Protein AF-F4RY00-F1 (afdb_monomer_lite)

Secondary structure (DSSP, 8-state):
-HHHHTTS-HHHHHHHHHHHHHHHHTTHHHHHHHHHHHHHHHHHHHHHHHHHHHHHHHHHTT--TTT--HHHHHHHHHHHHHHHHHHHHHHHHHHHHHHHHHHHHHHIIIIIHHHHHHHHHHHHH-----HHHHHHHHHHHHHHHHHHHHHHHHHHHHHHHHHHGGGS-GGG-HHHHHIIIIIIHHHHHHHHHHHHHHHHHHHHHHHS-HHHHHHHHHHHHHHHHHHTTTTS--

Radius of gyration: 27.91 Å; chains: 1; bounding box: 63×61×79 Å

Sequence (234 aa):
MLSLATTMPKPLIWALNGFLLAMTVLSPIPILYSWFQSTLQYIQMQDVVYPVVKHLIRLASSYSPANYRPVRLAKSLIPLMKTTKNFDLLTYYIRWGFLSYLVISVIVILIYIPPIFLSFVRNLRNRVIGETLRRQHRLVMANTLLECFIIVSFSILTTYVLTLF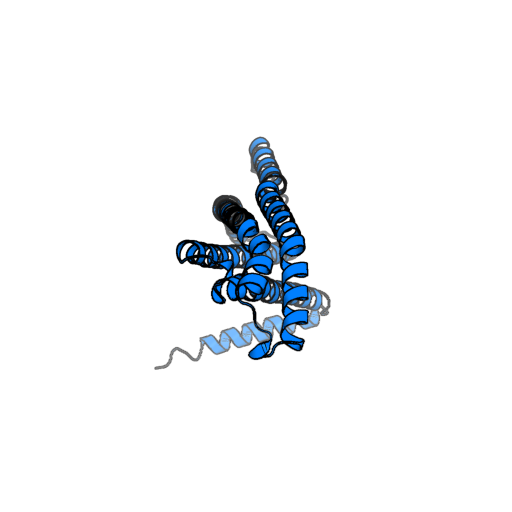PAGDPTHDQRFWLAIRIGMNGVICIFGNIAIFIVLFEVRKSHLPNKAISKVDVTLAEFSSTSAKDKFDC

pLDDT: mean 79.12, std 13.91, range [36.75, 95.06]

Organism: Melampsora larici-populina (strain 98AG31 / pathotype 3-4-7) (NCBI:txid747676)

Structure (mmCIF, N/CA/C/O backbone):
data_AF-F4RY00-F1
#
_entry.id   AF-F4RY00-F1
#
loop_
_atom_site.group_PDB
_atom_site.id
_atom_site.type_symbol
_atom_site.label_atom_id
_atom_site.label_alt_id
_atom_site.label_comp_id
_atom_site.label_asym_id
_atom_site.label_entity_id
_atom_site.label_seq_id
_atom_site.pdbx_PDB_ins_code
_atom_site.Cartn_x
_atom_site.Cartn_y
_atom_site.Cartn_z
_atom_site.occupancy
_atom_site.B_iso_or_equiv
_atom_site.auth_seq_id
_atom_site.auth_comp_id
_atom_site.auth_asym_id
_atom_site.auth_atom_id
_atom_site.pdbx_PDB_model_num
ATOM 1 N N . MET A 1 1 ? -19.611 5.640 26.133 1.00 43.03 1 MET A N 1
ATOM 2 C CA . MET A 1 1 ? -18.503 6.607 25.961 1.00 43.03 1 MET A CA 1
ATOM 3 C C . MET A 1 1 ? -18.589 7.822 26.892 1.00 43.03 1 MET A C 1
ATOM 5 O O . MET A 1 1 ? -17.551 8.410 27.150 1.00 43.03 1 MET A O 1
ATOM 9 N N . LEU A 1 2 ? -19.750 8.163 27.475 1.00 36.75 2 LEU A N 1
ATOM 10 C CA . LEU A 1 2 ? -19.879 9.327 28.371 1.00 36.75 2 LEU A CA 1
ATOM 11 C C . LEU A 1 2 ? -19.180 9.216 29.745 1.00 36.75 2 LEU A C 1
ATOM 13 O O . LEU A 1 2 ? -18.813 10.248 30.288 1.00 36.75 2 LEU A O 1
ATOM 17 N N . SER A 1 3 ? -18.932 8.021 30.302 1.00 41.16 3 SER A N 1
ATOM 18 C CA . SER A 1 3 ? -18.374 7.915 31.671 1.00 41.16 3 SER A CA 1
ATOM 19 C C . SER A 1 3 ? -16.838 7.904 31.762 1.00 41.16 3 SER A C 1
ATOM 21 O O . SER A 1 3 ? -16.303 7.972 32.866 1.00 41.16 3 SER A O 1
ATOM 23 N N . LEU A 1 4 ? -16.115 7.800 30.637 1.00 41.12 4 LEU A N 1
ATOM 24 C CA . LEU A 1 4 ? -14.645 7.924 30.620 1.00 41.12 4 LEU A CA 1
ATOM 25 C C . LEU A 1 4 ? -14.221 9.392 30.432 1.00 41.12 4 LEU A C 1
ATOM 27 O O . LEU A 1 4 ? -13.225 9.834 31.006 1.00 41.12 4 LEU A O 1
ATOM 31 N N . ALA A 1 5 ? -15.032 10.159 29.693 1.00 43.88 5 ALA A N 1
ATOM 32 C CA . ALA A 1 5 ? -14.851 11.592 29.468 1.00 43.88 5 ALA A CA 1
ATOM 33 C C . ALA A 1 5 ? -14.977 12.426 30.757 1.00 43.88 5 ALA A C 1
ATOM 35 O O . ALA A 1 5 ? -14.407 13.507 30.841 1.00 43.88 5 ALA A O 1
ATOM 36 N N . THR A 1 6 ? -15.672 11.920 31.779 1.00 49.25 6 THR A N 1
ATOM 37 C CA . THR A 1 6 ? -15.861 12.615 33.063 1.00 49.25 6 THR A CA 1
ATOM 38 C C . THR A 1 6 ? -14.685 12.480 34.033 1.00 49.25 6 THR A C 1
ATOM 40 O O . THR A 1 6 ? -14.647 13.203 35.021 1.00 49.25 6 THR A O 1
ATOM 43 N N . THR A 1 7 ? -13.719 11.589 33.776 1.00 57.78 7 THR A N 1
ATOM 44 C CA . THR A 1 7 ? -12.569 11.361 34.680 1.00 57.78 7 THR A CA 1
ATOM 45 C C . THR A 1 7 ? -11.213 11.771 34.114 1.00 57.78 7 THR A C 1
ATOM 47 O O . THR A 1 7 ? -10.252 11.851 34.874 1.00 57.78 7 THR A O 1
ATOM 50 N N . MET A 1 8 ? -11.097 12.024 32.806 1.00 60.91 8 MET A N 1
ATOM 51 C CA . MET A 1 8 ? -9.846 12.533 32.238 1.00 60.91 8 MET A CA 1
ATOM 52 C C . MET A 1 8 ? -9.814 14.063 32.292 1.00 60.91 8 MET A C 1
ATOM 54 O O . MET A 1 8 ? -10.797 14.706 31.918 1.00 60.91 8 MET A O 1
ATOM 58 N N . PRO A 1 9 ? -8.691 14.674 32.708 1.00 79.25 9 PRO A N 1
ATOM 59 C CA . PRO A 1 9 ? -8.550 16.120 32.654 1.00 79.25 9 PRO A CA 1
ATOM 60 C C . PRO A 1 9 ? -8.701 16.599 31.203 1.00 79.25 9 PRO A C 1
ATOM 62 O O . PRO A 1 9 ? -8.096 16.038 30.289 1.00 79.25 9 PRO A O 1
ATOM 65 N N . LYS A 1 10 ? -9.496 17.658 30.989 1.00 79.94 10 LYS A N 1
ATOM 66 C CA . LYS A 1 10 ? -9.735 18.287 29.674 1.00 79.94 10 LYS A CA 1
ATOM 67 C C . LYS A 1 10 ? -8.474 18.426 28.796 1.00 79.94 10 LYS A C 1
ATOM 69 O O . LYS A 1 10 ? -8.570 18.068 27.623 1.00 79.94 10 LYS A O 1
ATOM 74 N N . PRO A 1 11 ? -7.305 18.879 29.302 1.00 79.31 11 PRO A N 1
ATOM 75 C CA . PRO A 1 11 ? -6.096 18.970 28.478 1.00 79.31 11 PRO A CA 1
ATOM 76 C C . PRO A 1 11 ? -5.635 17.623 27.905 1.00 79.31 11 PRO A C 1
ATOM 78 O O . PRO A 1 11 ? -5.170 17.583 26.772 1.00 79.31 11 PRO A O 1
ATOM 81 N N . LEU A 1 12 ? -5.818 16.515 28.629 1.00 73.94 12 LEU A N 1
ATOM 82 C CA . LEU A 1 12 ? -5.447 15.181 28.152 1.00 73.94 12 LEU A CA 1
ATOM 83 C C . LEU A 1 12 ? -6.353 14.718 27.004 1.00 73.94 12 LEU A C 1
ATOM 85 O O . LEU A 1 12 ? -5.872 14.126 26.042 1.00 73.94 12 LEU A O 1
ATOM 89 N N . ILE A 1 13 ? -7.651 15.026 27.076 1.00 75.50 13 ILE A N 1
ATOM 90 C CA . ILE A 1 13 ? -8.609 14.719 26.004 1.00 75.50 13 ILE A CA 1
ATOM 91 C C . ILE A 1 13 ? -8.250 15.503 24.737 1.00 75.50 13 ILE A C 1
ATOM 93 O O . ILE A 1 13 ? -8.194 14.930 23.650 1.00 75.50 13 ILE A O 1
ATOM 97 N N . TRP A 1 14 ? -7.961 16.801 24.874 1.00 82.00 14 TRP A N 1
ATOM 98 C CA . TRP A 1 14 ? -7.518 17.635 23.754 1.00 82.00 14 TRP A CA 1
ATOM 99 C C . TRP A 1 14 ? -6.196 17.150 23.159 1.00 82.00 14 TRP A C 1
ATOM 101 O O . TRP A 1 14 ? -6.077 17.085 21.939 1.00 82.00 14 TRP A O 1
ATOM 111 N N . ALA A 1 15 ? -5.239 16.748 23.998 1.00 79.12 15 ALA A N 1
ATOM 112 C CA . ALA A 1 15 ? -3.969 16.193 23.543 1.00 79.12 15 ALA A CA 1
ATOM 113 C C . ALA A 1 15 ? -4.155 14.874 22.774 1.00 79.12 15 ALA A C 1
ATOM 115 O O . ALA A 1 15 ? -3.597 14.726 21.693 1.00 79.12 15 ALA A O 1
ATOM 116 N N . LEU A 1 16 ? -4.978 13.944 23.275 1.00 77.06 16 LEU A N 1
ATOM 117 C CA . LEU A 1 16 ? -5.284 12.676 22.598 1.00 77.06 16 LEU A CA 1
ATOM 118 C C . LEU A 1 16 ? -5.998 12.890 21.260 1.00 77.06 16 LEU A C 1
ATOM 120 O O . LEU A 1 16 ? -5.626 12.274 20.266 1.00 77.06 16 LEU A O 1
ATOM 124 N N . ASN A 1 17 ? -6.987 13.784 21.217 1.00 79.31 17 ASN A N 1
ATOM 125 C CA . ASN A 1 17 ? -7.712 14.097 19.985 1.00 79.31 17 ASN A CA 1
ATOM 126 C C . ASN A 1 17 ? -6.826 14.829 18.970 1.00 79.31 17 ASN A C 1
ATOM 128 O O . ASN A 1 17 ? -6.877 14.522 17.783 1.00 79.31 17 ASN A O 1
ATOM 132 N N . GLY A 1 18 ? -5.992 15.768 19.426 1.00 84.31 18 GLY A N 1
ATOM 133 C CA . GLY A 1 18 ? -5.025 16.468 18.583 1.00 84.31 18 GLY A CA 1
ATOM 134 C C . GLY A 1 18 ? -3.958 15.525 18.033 1.00 84.31 18 GLY A C 1
ATOM 135 O O . GLY A 1 18 ? -3.658 15.569 16.845 1.00 84.31 18 GLY A O 1
ATOM 136 N N . PHE A 1 19 ? -3.448 14.615 18.867 1.00 79.19 19 PHE A N 1
ATOM 137 C CA . PHE A 1 19 ? -2.533 13.560 18.442 1.00 79.19 19 PHE A CA 1
ATOM 138 C C . PHE A 1 19 ? -3.192 12.622 17.428 1.00 79.19 19 PHE A C 1
ATOM 140 O O . PHE A 1 19 ? -2.598 12.334 16.395 1.00 79.19 19 PHE A O 1
ATOM 147 N N . LEU A 1 20 ? -4.434 12.194 17.671 1.00 77.69 20 LEU A N 1
ATOM 148 C CA . LEU A 1 20 ? -5.186 11.372 16.726 1.00 77.69 20 LEU A CA 1
ATOM 149 C C . LEU A 1 20 ? -5.372 12.098 15.391 1.00 77.69 20 LEU A C 1
ATOM 151 O O . LEU A 1 20 ? -5.132 11.506 14.344 1.00 77.69 20 LEU A O 1
ATOM 155 N N . LEU A 1 21 ? -5.744 13.379 15.408 1.00 82.56 21 LEU A N 1
ATOM 156 C CA . LEU A 1 21 ? -5.901 14.182 14.197 1.00 82.56 21 LEU A CA 1
ATOM 157 C C . LEU A 1 21 ? -4.572 14.323 13.447 1.00 82.56 21 LEU A C 1
ATOM 159 O O . LEU A 1 21 ? -4.523 14.092 12.242 1.00 82.56 21 LEU A O 1
ATOM 163 N N . ALA A 1 22 ? -3.487 14.635 14.158 1.00 82.56 22 ALA A N 1
ATOM 164 C CA . ALA A 1 22 ? -2.143 14.707 13.597 1.00 82.56 22 ALA A CA 1
ATOM 165 C C . ALA A 1 22 ? -1.739 13.368 12.965 1.00 82.56 22 ALA A C 1
ATOM 167 O O . ALA A 1 22 ? -1.310 13.333 11.817 1.00 82.56 22 ALA A O 1
ATOM 168 N N . MET A 1 23 ? -1.963 12.254 13.658 1.00 79.56 23 MET A N 1
ATOM 169 C CA . MET A 1 23 ? -1.717 10.915 13.128 1.00 79.56 23 MET A CA 1
ATOM 170 C C . MET A 1 23 ? -2.642 10.563 11.964 1.00 79.56 23 MET A C 1
ATOM 172 O O . MET A 1 23 ? -2.243 9.818 11.090 1.00 79.56 23 MET A O 1
ATOM 176 N N . THR A 1 24 ? -3.856 11.094 11.893 1.00 77.56 24 THR A N 1
ATOM 177 C CA . THR A 1 24 ? -4.767 10.781 10.783 1.00 77.56 24 THR A CA 1
ATOM 178 C C . THR A 1 24 ? -4.438 11.609 9.539 1.00 77.56 24 THR A C 1
ATOM 180 O O . THR A 1 24 ? -4.573 11.120 8.423 1.00 77.56 24 THR A O 1
ATOM 183 N N . VAL A 1 25 ? -3.980 12.854 9.714 1.00 83.44 25 VAL A N 1
ATOM 184 C CA . VAL A 1 25 ? -3.770 13.812 8.615 1.00 83.44 25 VAL A CA 1
ATOM 185 C C . VAL A 1 25 ? -2.315 13.881 8.157 1.00 83.44 25 VAL A C 1
ATOM 187 O O . VAL A 1 25 ? -2.059 13.906 6.957 1.00 83.44 25 VAL A O 1
ATOM 190 N N . LEU A 1 26 ? -1.351 13.913 9.081 1.00 82.31 26 LEU A N 1
ATOM 191 C CA . LEU A 1 26 ? 0.072 14.062 8.745 1.00 82.31 26 LEU A CA 1
ATOM 192 C C . LEU A 1 26 ? 0.714 12.728 8.370 1.00 82.31 26 LEU A C 1
ATOM 194 O O . LEU A 1 26 ? 1.589 12.678 7.511 1.00 82.31 26 LEU A O 1
ATOM 198 N N . SER A 1 27 ? 0.271 11.641 8.996 1.00 80.81 27 SER A N 1
ATOM 199 C CA . SER A 1 27 ? 0.832 10.309 8.778 1.00 80.81 27 SER A CA 1
ATOM 200 C C . SER A 1 27 ? 0.693 9.797 7.335 1.00 80.81 27 SER A C 1
ATOM 202 O O . SER A 1 27 ? 1.663 9.246 6.814 1.00 80.81 27 SER A O 1
ATOM 204 N N . PRO A 1 28 ? -0.428 10.014 6.620 1.00 85.06 28 PRO A N 1
ATOM 205 C CA . PRO A 1 28 ? -0.536 9.577 5.231 1.00 85.06 28 PRO A CA 1
ATOM 206 C C . PRO A 1 28 ? 0.369 10.354 4.270 1.00 85.06 28 PRO A C 1
ATOM 208 O O . PRO A 1 28 ? 0.680 9.836 3.203 1.00 85.06 28 PRO A O 1
ATOM 211 N N . ILE A 1 29 ? 0.808 11.570 4.616 1.00 89.62 29 ILE A N 1
ATOM 212 C CA . ILE A 1 29 ? 1.567 12.456 3.717 1.00 89.62 29 ILE A CA 1
ATOM 213 C C . ILE A 1 29 ? 2.822 11.784 3.137 1.00 89.62 29 ILE A C 1
ATOM 215 O O . ILE A 1 29 ? 2.928 11.734 1.911 1.00 89.62 29 ILE A O 1
ATOM 219 N N . PRO A 1 30 ? 3.764 11.241 3.936 1.00 89.88 30 PRO A N 1
ATOM 220 C CA . PRO A 1 30 ? 4.956 10.591 3.388 1.00 89.88 30 PRO A CA 1
ATOM 221 C C . PRO A 1 30 ? 4.622 9.367 2.528 1.00 89.88 30 PRO A C 1
ATOM 223 O O . PRO A 1 30 ? 5.271 9.139 1.510 1.00 89.88 30 PRO A O 1
ATOM 226 N N . ILE A 1 31 ? 3.583 8.608 2.891 1.00 89.06 31 ILE A N 1
ATOM 227 C CA . ILE A 1 31 ? 3.128 7.449 2.115 1.00 89.06 31 ILE A CA 1
ATOM 228 C C . ILE A 1 31 ? 2.605 7.912 0.748 1.00 89.06 31 ILE A C 1
ATOM 230 O O . ILE A 1 31 ? 3.047 7.417 -0.286 1.00 89.06 31 ILE A O 1
ATOM 234 N N . LEU A 1 32 ? 1.695 8.890 0.737 1.00 91.56 32 LEU A N 1
ATOM 235 C CA . LEU A 1 32 ? 1.109 9.451 -0.480 1.00 91.56 32 LEU A CA 1
ATOM 236 C C . LEU A 1 32 ? 2.175 10.079 -1.377 1.00 91.56 32 LEU A C 1
ATOM 238 O O . LEU A 1 32 ? 2.164 9.850 -2.584 1.00 91.56 32 LEU A O 1
ATOM 242 N N . TYR A 1 33 ? 3.118 10.817 -0.793 1.00 94.06 33 TYR A N 1
ATOM 243 C CA . TYR A 1 33 ? 4.234 11.405 -1.522 1.00 94.06 33 TYR A CA 1
ATOM 244 C C . TYR A 1 33 ? 5.092 10.333 -2.206 1.00 94.06 33 TYR A C 1
ATOM 246 O O . TYR A 1 33 ? 5.345 10.423 -3.407 1.00 94.06 33 TYR A O 1
ATOM 254 N N . SER A 1 34 ? 5.485 9.285 -1.477 1.00 91.88 34 SER A N 1
ATOM 255 C CA . SER A 1 34 ? 6.263 8.173 -2.031 1.00 91.88 34 SER A CA 1
ATOM 256 C C . SER A 1 34 ? 5.529 7.448 -3.159 1.00 91.88 34 SER A C 1
ATOM 258 O O . SER A 1 34 ? 6.133 7.151 -4.191 1.00 91.88 34 SER A O 1
ATOM 260 N N . TRP A 1 35 ? 4.224 7.197 -3.019 1.00 90.75 35 TRP A N 1
ATOM 261 C CA . TRP A 1 35 ? 3.435 6.556 -4.077 1.00 90.75 35 TRP A CA 1
ATOM 262 C C . TRP A 1 35 ? 3.238 7.451 -5.295 1.00 90.75 35 TRP A C 1
ATOM 264 O O . TRP A 1 35 ? 3.335 6.973 -6.427 1.00 90.75 35 TRP A O 1
ATOM 274 N N . PHE A 1 36 ? 3.012 8.746 -5.081 1.00 95.00 36 PHE A N 1
ATOM 275 C CA . PHE A 1 36 ? 2.916 9.720 -6.159 1.00 95.00 36 PHE A CA 1
ATOM 276 C C . PHE A 1 36 ? 4.222 9.783 -6.957 1.00 95.00 36 PHE A C 1
ATOM 278 O O . PHE A 1 36 ? 4.203 9.622 -8.176 1.00 95.00 36 PHE A O 1
ATOM 285 N N . GLN A 1 37 ? 5.364 9.908 -6.275 1.00 95.06 37 GLN A N 1
ATOM 286 C CA . GLN A 1 37 ? 6.677 9.906 -6.922 1.00 95.06 37 GLN A CA 1
ATOM 287 C C . GLN A 1 37 ? 6.963 8.585 -7.643 1.00 95.06 37 GLN A C 1
ATOM 289 O O . GLN A 1 37 ? 7.404 8.597 -8.790 1.00 95.06 37 GLN A O 1
ATOM 294 N N . SER A 1 38 ? 6.638 7.445 -7.028 1.00 90.06 38 SER A N 1
ATOM 295 C CA . SER A 1 38 ? 6.771 6.129 -7.672 1.00 90.06 38 SER A CA 1
ATOM 296 C C . SER A 1 38 ? 5.944 6.045 -8.958 1.00 90.06 38 SER A C 1
ATOM 298 O O . SER A 1 38 ? 6.419 5.557 -9.980 1.00 90.06 38 SER A O 1
ATOM 300 N N . THR A 1 39 ? 4.720 6.575 -8.938 1.00 92.62 39 THR A N 1
ATOM 301 C CA . THR A 1 39 ? 3.834 6.602 -10.109 1.00 92.62 39 THR A CA 1
ATOM 302 C C . THR A 1 39 ? 4.404 7.483 -11.217 1.00 92.62 39 THR A C 1
ATOM 304 O O . THR A 1 39 ? 4.423 7.070 -12.374 1.00 92.62 39 THR A O 1
ATOM 307 N N . LEU A 1 40 ? 4.927 8.665 -10.877 1.00 94.00 40 LEU A N 1
ATOM 308 C CA . LEU A 1 40 ? 5.581 9.543 -11.849 1.00 94.00 40 LEU A CA 1
ATOM 309 C C . LEU A 1 40 ? 6.791 8.868 -12.504 1.00 94.00 40 LEU A C 1
ATOM 311 O O . LEU A 1 40 ? 6.905 8.887 -13.729 1.00 94.00 40 LEU A O 1
ATOM 315 N N . GLN A 1 41 ? 7.658 8.231 -11.712 1.00 91.25 41 GLN A N 1
ATOM 316 C CA . GLN A 1 41 ? 8.814 7.501 -12.240 1.00 91.25 41 GLN A CA 1
ATOM 317 C C . GLN A 1 41 ? 8.380 6.346 -13.147 1.00 91.25 41 GLN A C 1
ATOM 319 O O . GLN A 1 41 ? 8.944 6.160 -14.223 1.00 91.25 41 GLN A O 1
ATOM 324 N N . TYR A 1 42 ? 7.337 5.607 -12.761 1.00 89.88 42 TYR A N 1
ATOM 325 C CA . TYR A 1 42 ? 6.784 4.524 -13.570 1.00 89.88 42 TYR A CA 1
ATOM 326 C C . TYR A 1 42 ? 6.254 5.006 -14.928 1.00 89.88 42 TYR A C 1
ATOM 328 O O . TYR A 1 42 ? 6.559 4.398 -15.954 1.00 89.88 42 TYR A O 1
ATOM 336 N N . ILE A 1 43 ? 5.502 6.111 -14.956 1.00 92.38 43 ILE A N 1
ATOM 337 C CA . ILE A 1 43 ? 4.988 6.698 -16.204 1.00 92.38 43 ILE A CA 1
ATOM 338 C C . ILE A 1 43 ? 6.154 7.123 -17.106 1.00 92.38 43 ILE A C 1
ATOM 340 O O . ILE A 1 43 ? 6.207 6.736 -18.272 1.00 92.38 43 ILE A O 1
ATOM 344 N N . GLN A 1 44 ? 7.149 7.821 -16.549 1.00 91.31 44 GLN A N 1
ATOM 345 C CA . GLN A 1 44 ? 8.340 8.241 -17.296 1.00 91.31 44 GLN A CA 1
ATOM 346 C C . GLN A 1 44 ? 9.125 7.056 -17.874 1.00 91.31 44 GLN A C 1
ATOM 348 O O . GLN A 1 44 ? 9.680 7.148 -18.969 1.00 91.31 44 GLN A O 1
ATOM 353 N N . MET A 1 45 ? 9.185 5.928 -17.160 1.00 89.00 45 MET A N 1
ATOM 354 C CA . MET A 1 45 ? 9.761 4.700 -17.710 1.00 89.00 45 MET A CA 1
ATOM 355 C C . MET A 1 45 ? 8.928 4.146 -18.852 1.00 89.00 45 MET A C 1
ATOM 357 O O . MET A 1 45 ? 9.497 3.764 -19.871 1.00 89.00 45 MET A O 1
ATOM 361 N N . GLN A 1 46 ? 7.605 4.071 -18.690 1.00 91.56 46 GLN A N 1
ATOM 362 C CA . GLN A 1 46 ? 6.722 3.534 -19.722 1.00 91.56 46 GLN A CA 1
ATOM 363 C C . GLN A 1 46 ? 6.849 4.310 -21.030 1.00 91.56 46 GLN A C 1
ATOM 365 O O . GLN A 1 46 ? 6.950 3.676 -22.081 1.00 91.56 46 GLN A O 1
ATOM 370 N N . ASP A 1 47 ? 6.942 5.638 -20.970 1.00 92.56 47 ASP A N 1
ATOM 371 C CA . ASP A 1 47 ? 7.099 6.489 -22.153 1.00 92.56 47 ASP A CA 1
ATOM 372 C C . ASP A 1 47 ? 8.359 6.153 -22.969 1.00 92.56 47 ASP A C 1
ATOM 374 O O . ASP A 1 47 ? 8.372 6.315 -24.189 1.00 92.56 47 ASP A O 1
ATOM 378 N N . VAL A 1 48 ? 9.410 5.627 -22.326 1.00 92.06 48 VAL A N 1
ATOM 379 C CA . VAL A 1 48 ? 10.654 5.202 -22.993 1.00 92.06 48 VAL A CA 1
ATOM 380 C C . VAL A 1 48 ? 10.641 3.714 -23.347 1.00 92.06 48 VAL A C 1
ATOM 382 O O . VAL A 1 48 ? 11.044 3.327 -24.444 1.00 92.06 48 VAL A O 1
ATOM 385 N N . VAL A 1 49 ? 10.179 2.857 -22.436 1.00 90.38 49 VAL A N 1
ATOM 386 C CA . VAL A 1 49 ? 10.217 1.397 -22.593 1.00 90.38 49 VAL A CA 1
ATOM 387 C C . VAL A 1 49 ? 9.198 0.931 -23.627 1.00 90.38 49 VAL A C 1
ATOM 389 O O . VAL A 1 49 ? 9.529 0.118 -24.491 1.00 90.38 49 VAL A O 1
ATOM 392 N N . TYR A 1 50 ? 7.975 1.460 -23.590 1.00 92.50 50 TYR A N 1
ATOM 393 C CA . TYR A 1 50 ? 6.897 1.051 -24.485 1.00 92.50 50 TYR A CA 1
ATOM 394 C C . TYR A 1 50 ? 7.228 1.213 -25.979 1.00 92.50 50 TYR A C 1
ATOM 396 O O . TYR A 1 50 ? 7.058 0.239 -26.721 1.00 92.50 50 TYR A O 1
ATOM 404 N N . PRO A 1 51 ? 7.738 2.363 -26.473 1.00 93.38 51 PRO A N 1
ATOM 405 C CA . PRO A 1 51 ? 8.090 2.491 -27.885 1.00 93.38 51 PRO A CA 1
ATOM 406 C C . PRO A 1 51 ? 9.231 1.552 -28.290 1.00 93.38 51 PRO A C 1
ATOM 408 O O . PRO A 1 51 ? 9.194 1.010 -29.396 1.00 93.38 51 PRO A O 1
ATOM 411 N N . VAL A 1 52 ? 10.206 1.304 -27.406 1.00 91.94 52 VAL A N 1
ATOM 412 C CA . VAL A 1 52 ? 11.299 0.361 -27.685 1.00 91.94 52 VAL A CA 1
ATOM 413 C C . VAL A 1 52 ? 10.767 -1.064 -27.780 1.00 91.94 52 VAL A C 1
ATOM 415 O O . VAL A 1 52 ? 11.029 -1.740 -28.772 1.00 91.94 52 VAL A O 1
ATOM 418 N N . VAL A 1 53 ? 9.962 -1.511 -26.814 1.00 91.69 53 VAL A N 1
ATOM 419 C CA . VAL A 1 53 ? 9.339 -2.844 -26.833 1.00 91.69 53 VAL A CA 1
ATOM 420 C C . VAL A 1 53 ? 8.469 -3.012 -28.077 1.00 91.69 53 VAL A C 1
ATOM 422 O O . VAL A 1 53 ? 8.607 -4.001 -28.792 1.00 91.69 53 VAL A O 1
ATOM 425 N N . LYS A 1 54 ? 7.639 -2.018 -28.412 1.00 92.81 54 LYS A N 1
ATOM 426 C CA . LYS A 1 54 ? 6.809 -2.033 -29.625 1.00 92.81 54 LYS A CA 1
ATOM 427 C C . LYS A 1 54 ? 7.653 -2.131 -30.899 1.00 92.81 54 LYS A C 1
ATOM 429 O O . LYS A 1 54 ? 7.300 -2.868 -31.821 1.00 92.81 54 LYS A O 1
ATOM 434 N N . HIS A 1 55 ? 8.772 -1.411 -30.960 1.00 89.56 55 HIS A N 1
ATOM 435 C CA . HIS A 1 55 ? 9.707 -1.487 -32.079 1.00 89.56 55 HIS A CA 1
ATOM 436 C C . HIS A 1 55 ? 10.374 -2.867 -32.177 1.00 89.56 55 HIS A C 1
ATOM 438 O O . HIS A 1 55 ? 10.429 -3.437 -33.265 1.00 89.56 55 HIS A O 1
ATOM 444 N N . LEU A 1 56 ? 10.818 -3.433 -31.052 1.00 89.44 56 LEU A N 1
ATOM 445 C CA . LEU A 1 56 ? 11.427 -4.763 -30.990 1.00 89.44 56 LEU A CA 1
ATOM 446 C C . LEU A 1 56 ? 10.445 -5.868 -31.384 1.00 89.44 56 LEU A C 1
ATOM 448 O O . LEU A 1 56 ? 10.813 -6.731 -32.170 1.00 89.44 56 LEU A O 1
ATOM 452 N N . ILE A 1 57 ? 9.193 -5.811 -30.922 1.00 91.31 57 ILE A N 1
ATOM 453 C CA . ILE A 1 57 ? 8.135 -6.752 -31.326 1.00 91.31 57 ILE A CA 1
ATOM 454 C C . ILE A 1 57 ? 7.918 -6.690 -32.842 1.00 91.31 57 ILE A C 1
ATOM 456 O O . ILE A 1 57 ? 7.840 -7.723 -33.508 1.00 91.31 57 ILE A O 1
ATOM 460 N N . ARG A 1 58 ? 7.883 -5.480 -33.415 1.00 89.19 58 ARG A N 1
ATOM 461 C CA . ARG A 1 58 ? 7.757 -5.309 -34.867 1.00 89.19 58 ARG A CA 1
ATOM 462 C C . ARG A 1 58 ? 8.950 -5.912 -35.612 1.00 89.19 58 ARG A C 1
ATOM 464 O O . ARG A 1 58 ? 8.748 -6.579 -36.622 1.00 89.19 58 ARG A O 1
ATOM 471 N N . LEU A 1 59 ? 10.171 -5.713 -35.117 1.00 85.44 59 LEU A N 1
ATOM 472 C CA . LEU A 1 59 ? 11.381 -6.302 -35.700 1.00 85.44 59 LEU A CA 1
ATOM 473 C C . LEU A 1 59 ? 11.462 -7.823 -35.520 1.00 85.44 59 LEU A C 1
ATOM 475 O O . LEU A 1 59 ? 12.001 -8.503 -36.386 1.00 85.44 59 LEU A O 1
ATOM 479 N N . ALA A 1 60 ? 10.921 -8.366 -34.429 1.00 87.31 60 ALA A N 1
ATOM 480 C CA . ALA A 1 60 ? 10.912 -9.803 -34.174 1.00 87.31 60 ALA A CA 1
ATOM 481 C C . ALA A 1 60 ? 10.115 -10.554 -35.250 1.00 87.31 60 ALA A C 1
ATOM 483 O O . ALA A 1 60 ? 10.546 -11.606 -35.709 1.00 87.31 60 ALA A O 1
ATOM 484 N N . SER A 1 61 ? 9.005 -9.972 -35.720 1.00 87.19 61 SER A N 1
ATOM 485 C CA . SER A 1 61 ? 8.195 -10.559 -36.799 1.00 87.19 61 SER A CA 1
ATOM 486 C C . SER A 1 61 ? 8.912 -10.642 -38.155 1.00 87.19 61 SER A C 1
ATOM 488 O O . SER A 1 61 ? 8.536 -11.456 -38.992 1.00 87.19 61 SER A O 1
ATOM 490 N N . SER A 1 62 ? 9.956 -9.833 -38.375 1.00 84.56 62 SER A N 1
ATOM 491 C CA . SER A 1 62 ? 10.762 -9.817 -39.604 1.00 84.56 62 SER A CA 1
ATOM 492 C C . SER A 1 62 ? 12.174 -10.384 -39.413 1.00 84.56 62 SER A C 1
ATOM 494 O O . SER A 1 62 ? 13.051 -10.191 -40.262 1.00 84.56 62 SER A O 1
ATOM 496 N N . TYR A 1 63 ? 12.412 -11.080 -38.298 1.00 84.25 63 TYR A N 1
ATOM 497 C CA . TYR A 1 63 ? 13.709 -11.654 -37.975 1.00 84.25 63 TYR A CA 1
ATOM 498 C C . TYR A 1 63 ? 14.065 -12.800 -38.930 1.00 84.25 63 TYR A C 1
ATOM 500 O O . TYR A 1 63 ? 13.350 -13.794 -39.035 1.00 84.25 63 TYR A O 1
ATOM 508 N N . SER A 1 64 ? 15.221 -12.689 -39.586 1.00 86.12 64 SER A N 1
ATOM 509 C CA . SER A 1 64 ? 15.902 -13.822 -40.212 1.00 86.12 64 SER A CA 1
ATOM 510 C C . SER A 1 64 ? 17.402 -13.746 -39.910 1.00 86.12 64 SER A C 1
ATOM 512 O O . SER A 1 64 ? 17.935 -12.635 -39.790 1.00 86.12 64 SER A O 1
ATOM 514 N N . PRO A 1 65 ? 18.111 -14.887 -39.829 1.00 84.56 65 PRO A N 1
ATOM 515 C CA . PRO A 1 65 ? 19.558 -14.901 -39.609 1.00 84.56 65 PRO A CA 1
ATOM 516 C C . PRO A 1 65 ? 20.342 -14.055 -40.627 1.00 84.56 65 PRO A C 1
ATOM 518 O O . PRO A 1 65 ? 21.345 -13.448 -40.271 1.00 84.56 65 PRO A O 1
ATOM 521 N N . ALA A 1 66 ? 19.852 -13.945 -41.869 1.00 85.81 66 ALA A N 1
ATOM 522 C CA . ALA A 1 66 ? 20.487 -13.165 -42.935 1.00 85.81 66 ALA A CA 1
ATOM 523 C C . ALA A 1 66 ? 20.328 -11.639 -42.768 1.00 85.81 66 ALA A C 1
ATOM 525 O O . ALA A 1 66 ? 21.162 -10.870 -43.241 1.00 85.81 66 ALA A O 1
ATOM 526 N N . ASN A 1 67 ? 19.272 -11.189 -42.080 1.00 82.56 67 ASN A N 1
ATOM 527 C CA . ASN A 1 67 ? 18.954 -9.768 -41.889 1.00 82.56 67 ASN A CA 1
ATOM 528 C C . ASN A 1 67 ? 19.274 -9.257 -40.475 1.00 82.56 67 ASN A C 1
ATOM 530 O O . ASN A 1 67 ? 19.090 -8.069 -40.183 1.00 82.56 67 ASN A O 1
ATOM 534 N N . TYR A 1 68 ? 19.765 -10.130 -39.592 1.00 82.88 68 TYR A N 1
ATOM 535 C CA . TYR A 1 68 ? 20.110 -9.770 -38.227 1.00 82.88 68 TYR A CA 1
ATOM 536 C C . TYR A 1 68 ? 21.359 -8.883 -38.183 1.00 82.88 68 TYR A C 1
ATOM 538 O O . TYR A 1 68 ? 22.434 -9.244 -38.657 1.00 82.88 68 TYR A O 1
ATOM 546 N N . ARG A 1 69 ? 21.224 -7.696 -37.581 1.00 86.69 69 ARG A N 1
ATOM 547 C CA . ARG A 1 69 ? 22.345 -6.777 -37.345 1.00 86.69 69 ARG A CA 1
ATOM 548 C C . ARG A 1 69 ? 22.415 -6.428 -35.858 1.00 86.69 69 ARG A C 1
ATOM 550 O O . ARG A 1 69 ? 21.646 -5.565 -35.425 1.00 86.69 69 ARG A O 1
ATOM 557 N N . PRO A 1 70 ? 23.348 -7.014 -35.085 1.00 84.56 70 PRO A N 1
ATOM 558 C CA . PRO A 1 70 ? 23.429 -6.793 -33.638 1.00 84.56 70 PRO A CA 1
ATOM 559 C C . PRO A 1 70 ? 23.639 -5.315 -33.282 1.00 84.56 70 PRO A C 1
ATOM 561 O O . PRO A 1 70 ? 23.075 -4.824 -32.313 1.00 84.56 70 PRO A O 1
ATOM 564 N N . VAL A 1 71 ? 24.343 -4.554 -34.128 1.00 87.94 71 VAL A N 1
ATOM 565 C CA . VAL A 1 71 ? 24.539 -3.104 -33.944 1.00 87.94 71 VAL A CA 1
ATOM 566 C C . VAL A 1 71 ? 23.223 -2.316 -34.030 1.00 87.94 71 VAL A C 1
ATOM 568 O O . VAL A 1 71 ? 23.045 -1.339 -33.304 1.00 87.94 71 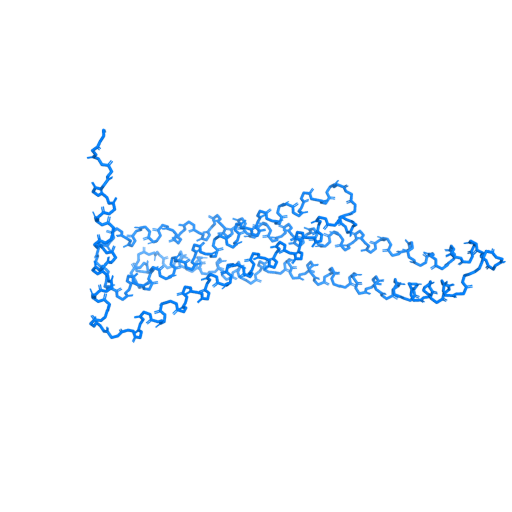VAL A O 1
ATOM 571 N N . ARG A 1 72 ? 22.278 -2.718 -34.898 1.00 84.31 72 ARG A N 1
ATOM 572 C CA . ARG A 1 72 ? 20.957 -2.064 -34.979 1.00 84.31 72 ARG A CA 1
ATOM 573 C C . ARG A 1 72 ? 20.130 -2.364 -33.733 1.00 84.31 72 ARG A C 1
ATOM 575 O O . ARG A 1 72 ? 19.530 -1.445 -33.190 1.00 84.31 72 ARG A O 1
ATOM 582 N N . LEU A 1 73 ? 20.161 -3.612 -33.262 1.00 85.12 73 LEU A N 1
ATOM 583 C CA . LEU A 1 73 ? 19.497 -4.010 -32.022 1.00 85.12 73 LEU A CA 1
ATOM 584 C C . LEU A 1 73 ? 20.056 -3.234 -30.819 1.00 85.12 73 LEU A C 1
ATOM 586 O O . LEU A 1 73 ? 19.290 -2.654 -30.056 1.00 85.12 73 LEU A O 1
ATOM 590 N N . ALA A 1 74 ? 21.384 -3.149 -30.700 1.00 86.94 74 ALA A N 1
ATOM 591 C CA . ALA A 1 74 ? 22.049 -2.416 -29.627 1.00 86.94 74 ALA A CA 1
ATOM 592 C C . ALA A 1 74 ? 21.661 -0.929 -29.617 1.00 86.94 74 ALA A C 1
ATOM 594 O O . ALA A 1 74 ? 21.345 -0.387 -28.561 1.00 86.94 74 ALA A O 1
ATOM 595 N N . LYS A 1 75 ? 21.598 -0.275 -30.788 1.00 87.94 75 LYS A N 1
ATOM 596 C CA . LYS A 1 75 ? 21.144 1.123 -30.894 1.00 87.94 75 LYS A CA 1
ATOM 597 C C . LYS A 1 75 ? 19.713 1.319 -30.391 1.00 87.94 75 LYS A C 1
ATOM 599 O O . LYS A 1 75 ? 19.455 2.313 -29.717 1.00 87.94 75 LYS A O 1
ATOM 604 N N . SER A 1 76 ? 18.814 0.372 -30.663 1.00 85.88 76 SER A N 1
ATOM 605 C CA . SER A 1 76 ? 17.433 0.418 -30.166 1.00 85.88 76 SER A CA 1
ATOM 606 C C . SER A 1 76 ? 17.329 0.239 -28.645 1.00 85.88 76 SER A C 1
ATOM 608 O O . SER A 1 76 ? 16.328 0.646 -28.065 1.00 85.88 76 SER A O 1
ATOM 610 N N . LEU A 1 77 ? 18.356 -0.317 -27.988 1.00 88.06 77 LEU A N 1
ATOM 611 C CA . LEU A 1 77 ? 18.408 -0.526 -26.534 1.00 88.06 77 LEU A CA 1
ATOM 612 C C . LEU A 1 77 ? 19.082 0.623 -25.760 1.00 88.06 77 LEU A C 1
ATOM 614 O O . LEU A 1 77 ? 18.892 0.726 -24.550 1.00 88.06 77 LEU A O 1
ATOM 618 N N . ILE A 1 78 ? 19.818 1.523 -26.426 1.00 89.00 78 ILE A N 1
ATOM 619 C CA . ILE A 1 78 ? 20.452 2.694 -25.782 1.00 89.00 78 ILE A CA 1
ATOM 620 C C . ILE A 1 78 ? 19.456 3.529 -24.952 1.00 89.00 78 ILE A C 1
ATOM 622 O O . ILE A 1 78 ? 19.813 3.926 -23.839 1.0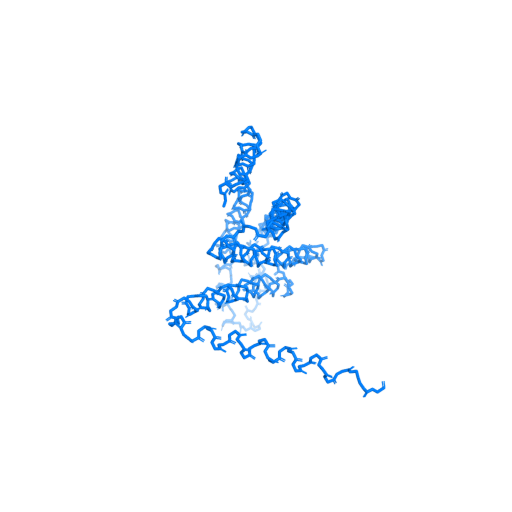0 89.00 78 ILE A O 1
ATOM 626 N N . PRO A 1 79 ? 18.222 3.810 -25.424 1.00 87.25 79 PRO A N 1
ATOM 627 C CA . PRO A 1 79 ? 17.244 4.544 -24.624 1.00 87.25 79 PRO A CA 1
ATOM 628 C C . PRO A 1 79 ? 16.899 3.828 -23.313 1.00 87.25 79 PRO A C 1
ATOM 630 O O . PRO A 1 79 ? 16.821 4.485 -22.281 1.00 87.25 79 PRO A O 1
ATOM 633 N N . LEU A 1 80 ? 16.792 2.493 -23.332 1.00 85.69 80 LEU A N 1
ATOM 634 C CA . LEU A 1 80 ? 16.520 1.675 -22.144 1.00 85.69 80 LEU A CA 1
ATOM 635 C C . LEU A 1 80 ? 17.634 1.791 -21.100 1.00 85.69 80 LEU A C 1
ATOM 637 O O . LEU A 1 80 ? 17.355 1.900 -19.909 1.00 85.69 80 LEU A O 1
ATOM 641 N N . MET A 1 81 ? 18.898 1.821 -21.538 1.00 84.25 81 MET A N 1
ATOM 642 C CA . MET A 1 81 ? 20.029 1.983 -20.619 1.00 84.25 81 MET A CA 1
ATOM 643 C C . MET A 1 81 ? 19.969 3.315 -19.866 1.00 84.25 81 MET A C 1
ATOM 645 O O . MET A 1 81 ? 20.371 3.380 -18.709 1.00 84.25 81 MET A O 1
ATOM 649 N N . LYS A 1 82 ? 19.436 4.377 -20.482 1.00 82.62 82 LYS A N 1
ATOM 650 C CA . LYS A 1 82 ? 19.274 5.680 -19.816 1.00 82.62 82 LYS A CA 1
ATOM 651 C C . LYS A 1 82 ? 18.171 5.664 -18.755 1.00 82.62 82 LYS A C 1
ATOM 653 O O . LYS A 1 82 ? 18.249 6.432 -17.802 1.00 82.62 82 LYS A O 1
ATOM 658 N N . THR A 1 83 ? 17.189 4.775 -18.893 1.00 85.31 83 THR A N 1
ATOM 659 C CA . THR A 1 83 ? 16.063 4.618 -17.962 1.00 85.31 83 THR A CA 1
ATOM 660 C C . THR A 1 83 ? 16.453 3.906 -16.662 1.00 85.31 83 THR A C 1
ATOM 662 O O . THR A 1 83 ? 15.718 3.996 -15.686 1.00 85.31 83 THR A O 1
ATOM 665 N N . THR A 1 84 ? 17.621 3.258 -16.603 1.00 82.00 84 THR A N 1
ATOM 666 C CA . THR A 1 84 ? 18.131 2.564 -15.399 1.00 82.00 84 THR A CA 1
ATOM 667 C C . THR A 1 84 ? 18.132 3.449 -14.149 1.00 82.00 84 THR A C 1
ATOM 669 O O . THR A 1 84 ? 17.683 3.019 -13.096 1.00 82.00 84 THR A O 1
ATOM 672 N N . LYS A 1 85 ? 18.492 4.731 -14.280 1.00 83.25 85 LYS A N 1
ATOM 673 C CA . LYS A 1 85 ? 18.438 5.696 -13.168 1.00 83.25 85 LYS A CA 1
ATOM 674 C C . LYS A 1 85 ? 17.032 5.887 -12.597 1.00 83.25 85 LYS A C 1
ATOM 676 O O . LYS A 1 85 ? 16.870 6.075 -11.395 1.00 83.25 85 LYS A O 1
ATOM 681 N N . ASN A 1 86 ? 16.010 5.832 -13.450 1.00 83.94 86 ASN A N 1
ATOM 682 C CA . ASN A 1 86 ? 14.631 5.935 -12.989 1.00 83.94 86 ASN A CA 1
ATOM 683 C C . ASN A 1 86 ? 14.245 4.675 -12.201 1.00 83.94 86 ASN A C 1
ATOM 685 O O . ASN A 1 86 ? 13.422 4.777 -11.297 1.00 83.94 86 ASN A O 1
ATOM 689 N N . PHE A 1 87 ? 14.826 3.501 -12.506 1.00 84.19 87 PHE A N 1
ATOM 690 C CA . PHE A 1 87 ? 14.558 2.250 -11.774 1.00 84.19 87 PHE A CA 1
ATOM 691 C C . PHE A 1 87 ? 15.081 2.323 -10.345 1.00 84.19 87 PHE A C 1
ATOM 693 O O . PHE A 1 87 ? 14.366 1.947 -9.413 1.00 84.19 87 PHE A O 1
ATOM 700 N N . ASP A 1 88 ? 16.263 2.906 -10.160 1.00 86.38 88 ASP A N 1
ATOM 701 C CA . ASP A 1 88 ? 16.817 3.161 -8.831 1.00 86.38 88 ASP A CA 1
ATOM 702 C C . ASP A 1 88 ? 15.926 4.125 -8.034 1.00 86.38 88 ASP A C 1
ATOM 704 O O . ASP A 1 88 ? 15.602 3.865 -6.874 1.00 86.38 88 ASP A O 1
ATOM 708 N N . LEU A 1 89 ? 15.461 5.210 -8.669 1.00 89.38 89 LEU A N 1
ATOM 709 C CA . LEU A 1 89 ? 14.551 6.177 -8.045 1.00 89.38 89 LEU A CA 1
ATOM 710 C C . LEU A 1 89 ? 13.190 5.563 -7.703 1.00 89.38 89 LEU A C 1
ATOM 712 O O . LEU A 1 89 ? 12.676 5.783 -6.608 1.00 89.38 89 LEU A O 1
ATOM 716 N N . LEU A 1 90 ? 12.612 4.769 -8.604 1.00 90.19 90 LEU A N 1
ATOM 717 C CA . LEU A 1 90 ? 11.363 4.051 -8.360 1.00 90.19 90 LEU A CA 1
ATOM 718 C C . LEU A 1 90 ? 11.504 3.131 -7.143 1.00 90.19 90 LEU A C 1
ATOM 720 O O . LEU A 1 90 ? 10.695 3.187 -6.219 1.00 90.19 90 LEU A O 1
ATOM 724 N N . THR A 1 91 ? 12.568 2.332 -7.113 1.00 88.19 91 THR A N 1
ATOM 725 C CA . THR A 1 91 ? 12.869 1.417 -6.006 1.00 88.19 91 THR A CA 1
ATOM 726 C C . THR A 1 91 ? 13.061 2.182 -4.697 1.00 88.19 91 THR A C 1
ATOM 728 O O . THR A 1 91 ? 12.528 1.781 -3.659 1.00 88.19 91 THR A O 1
ATOM 731 N N . TYR A 1 92 ? 13.760 3.318 -4.741 1.00 90.31 92 TYR A N 1
ATOM 732 C CA . TYR A 1 92 ? 13.946 4.205 -3.598 1.00 90.31 92 TYR A CA 1
ATOM 733 C C . TYR A 1 92 ? 12.610 4.710 -3.039 1.00 90.31 92 TYR A C 1
ATOM 735 O O . TYR A 1 92 ? 12.359 4.555 -1.842 1.00 90.31 92 TYR A O 1
ATOM 743 N N . TYR A 1 93 ? 11.729 5.261 -3.879 1.00 92.06 93 TYR A N 1
ATOM 744 C CA . TYR A 1 93 ? 10.441 5.788 -3.423 1.00 92.06 93 TYR A CA 1
ATOM 745 C C . TYR A 1 93 ? 9.509 4.690 -2.904 1.00 92.06 93 TYR A C 1
ATOM 747 O O . TYR A 1 93 ? 8.880 4.880 -1.863 1.00 92.06 93 TYR A O 1
ATOM 755 N N . ILE A 1 94 ? 9.475 3.519 -3.547 1.00 90.06 94 ILE A N 1
ATOM 756 C CA . ILE A 1 94 ? 8.703 2.370 -3.054 1.00 90.06 94 ILE A CA 1
ATOM 757 C C . ILE A 1 94 ? 9.208 1.949 -1.667 1.00 90.06 94 ILE A C 1
ATOM 759 O O . ILE A 1 94 ? 8.414 1.780 -0.738 1.00 90.06 94 ILE A O 1
ATOM 763 N N . ARG A 1 95 ? 10.531 1.825 -1.492 1.00 90.62 95 ARG A N 1
ATOM 764 C CA . ARG A 1 95 ? 11.139 1.470 -0.202 1.00 90.62 95 ARG A CA 1
ATOM 765 C C . ARG A 1 95 ? 10.794 2.485 0.883 1.00 90.62 95 ARG A C 1
ATOM 767 O O . ARG A 1 95 ? 10.443 2.093 1.994 1.00 90.62 95 ARG A O 1
ATOM 774 N N . TRP A 1 96 ? 10.872 3.775 0.564 1.00 91.00 96 TRP A N 1
ATOM 775 C CA . TRP A 1 96 ? 10.482 4.843 1.481 1.00 91.00 96 TRP A CA 1
ATOM 776 C C . TRP A 1 96 ? 9.005 4.779 1.850 1.00 91.00 96 TRP A C 1
ATOM 778 O O . TRP A 1 96 ? 8.683 4.901 3.026 1.00 91.00 96 TRP A O 1
ATOM 788 N N . GLY A 1 97 ? 8.116 4.525 0.887 1.00 91.00 97 GLY A N 1
ATOM 789 C CA . GLY A 1 97 ? 6.689 4.331 1.149 1.00 91.00 97 GLY A CA 1
ATOM 790 C C . GLY A 1 97 ? 6.435 3.209 2.158 1.00 91.00 97 GLY A C 1
ATOM 791 O O . GLY A 1 97 ? 5.711 3.409 3.135 1.00 91.00 97 GLY A O 1
ATOM 792 N N . PHE A 1 98 ? 7.095 2.061 1.980 1.00 91.38 98 PHE A N 1
ATOM 793 C CA . PHE A 1 98 ? 7.000 0.935 2.912 1.00 91.38 98 PHE A CA 1
ATOM 794 C C . PHE A 1 98 ? 7.597 1.232 4.291 1.00 91.38 98 PHE A C 1
ATOM 796 O O . PHE A 1 98 ? 6.985 0.894 5.303 1.00 91.38 98 PHE A O 1
ATOM 803 N N . LEU A 1 99 ? 8.757 1.890 4.358 1.00 91.81 99 LEU A N 1
ATOM 804 C CA . LEU A 1 99 ? 9.364 2.289 5.631 1.00 91.81 99 LEU A CA 1
ATOM 805 C C . LEU A 1 99 ? 8.474 3.264 6.402 1.00 91.81 99 LEU A C 1
ATOM 807 O O . LEU A 1 99 ? 8.232 3.060 7.590 1.00 91.81 99 LEU A O 1
ATOM 811 N N . SER A 1 100 ? 7.949 4.292 5.731 1.00 91.12 100 SER A N 1
ATOM 812 C CA . SER A 1 100 ? 7.015 5.238 6.340 1.00 91.12 100 SER A CA 1
ATOM 813 C C . SER A 1 100 ? 5.776 4.518 6.863 1.00 91.12 100 SER A C 1
ATOM 815 O O . SER A 1 100 ? 5.409 4.716 8.018 1.00 91.12 100 SER A O 1
ATOM 817 N N . TYR A 1 101 ? 5.183 3.625 6.065 1.00 89.75 101 TYR A N 1
ATOM 818 C CA . TYR A 1 101 ? 4.042 2.815 6.490 1.00 89.75 101 TYR A CA 1
ATOM 819 C C . TYR A 1 101 ? 4.337 1.979 7.745 1.00 89.75 101 TYR A C 1
ATOM 821 O O . TYR A 1 101 ? 3.520 1.931 8.666 1.00 89.75 101 TYR A O 1
ATOM 829 N N . LEU A 1 102 ? 5.514 1.353 7.816 1.00 91.12 102 LEU A N 1
ATOM 830 C CA . LEU A 1 102 ? 5.917 0.538 8.961 1.00 91.12 102 LEU A CA 1
ATOM 831 C C . LEU A 1 102 ? 6.081 1.391 10.223 1.00 91.12 102 LEU A C 1
ATOM 833 O O . LEU A 1 102 ? 5.522 1.049 11.262 1.00 91.12 102 LEU A O 1
ATOM 837 N N . VAL A 1 103 ? 6.783 2.526 10.128 1.00 90.50 103 VAL A N 1
ATOM 838 C CA . VAL A 1 103 ? 6.953 3.466 11.251 1.00 90.50 103 VAL A CA 1
ATOM 839 C C . VAL A 1 103 ? 5.594 3.898 11.797 1.00 90.50 103 VAL A C 1
ATOM 841 O O . VAL A 1 103 ? 5.359 3.853 13.002 1.00 90.50 103 VAL A O 1
ATOM 844 N N . ILE A 1 104 ? 4.673 4.252 10.907 1.00 88.06 104 ILE A N 1
ATOM 845 C CA . ILE A 1 104 ? 3.316 4.667 11.262 1.00 88.06 104 ILE A CA 1
ATOM 846 C C . ILE A 1 104 ? 2.560 3.536 11.954 1.00 88.06 104 ILE A C 1
ATOM 848 O O . ILE A 1 104 ? 1.963 3.751 13.006 1.00 88.06 104 ILE A O 1
ATOM 852 N N . SER A 1 105 ? 2.625 2.327 11.399 1.00 87.69 105 SER A N 1
ATOM 853 C CA . SER A 1 105 ? 1.961 1.149 11.958 1.00 87.69 105 SER A CA 1
ATOM 854 C C . SER A 1 105 ? 2.463 0.838 13.368 1.00 87.69 105 SER A C 1
ATOM 856 O O . SER A 1 105 ? 1.661 0.584 14.264 1.00 87.69 105 SER A O 1
ATOM 858 N N . VAL A 1 106 ? 3.775 0.942 13.602 1.00 87.50 106 VAL A N 1
ATOM 859 C CA . VAL A 1 106 ? 4.379 0.775 14.932 1.00 87.50 106 VAL A CA 1
ATOM 860 C C . VAL A 1 106 ? 3.886 1.848 15.901 1.00 87.50 106 VAL A C 1
ATOM 862 O O . VAL A 1 106 ? 3.499 1.519 17.020 1.00 87.50 106 VAL A O 1
ATOM 865 N N . ILE A 1 107 ? 3.837 3.117 15.484 1.00 85.56 107 ILE A N 1
ATOM 866 C CA . ILE A 1 107 ? 3.322 4.206 16.328 1.00 85.56 107 ILE A CA 1
ATOM 867 C C . ILE A 1 107 ? 1.851 3.957 16.691 1.00 85.56 107 ILE A C 1
ATOM 869 O O . ILE A 1 107 ? 1.475 4.097 17.854 1.00 85.56 107 ILE A O 1
ATOM 873 N N . VAL A 1 108 ? 1.021 3.541 15.729 1.00 82.62 108 VAL A N 1
ATOM 874 C CA . VAL A 1 108 ? -0.388 3.200 15.978 1.00 82.62 108 VAL A CA 1
ATOM 875 C C . VAL A 1 108 ? -0.494 2.033 16.963 1.00 82.62 108 VAL A C 1
ATOM 877 O O . VAL A 1 108 ? -1.225 2.134 17.948 1.00 82.62 108 VAL A O 1
ATOM 880 N N . ILE A 1 109 ? 0.275 0.959 16.772 1.00 83.56 109 ILE A N 1
ATOM 881 C CA . ILE A 1 109 ? 0.265 -0.195 17.682 1.00 83.56 109 ILE A CA 1
ATOM 882 C C . ILE A 1 109 ? 0.690 0.200 19.099 1.00 83.56 109 ILE A C 1
ATOM 884 O O . ILE A 1 109 ? 0.067 -0.240 20.060 1.00 83.56 109 ILE A O 1
ATOM 888 N N . LEU A 1 110 ? 1.724 1.030 19.249 1.00 84.44 110 LEU A N 1
ATOM 889 C CA . LEU A 1 110 ? 2.270 1.384 20.561 1.00 84.44 110 LEU A CA 1
ATOM 890 C C . LEU A 1 110 ? 1.441 2.437 21.300 1.00 84.44 110 LEU A C 1
ATOM 892 O O . LEU A 1 110 ? 1.367 2.394 22.525 1.00 84.44 110 LEU A O 1
ATOM 896 N N . ILE A 1 111 ? 0.833 3.385 20.585 1.00 81.50 111 ILE A N 1
ATOM 897 C CA . ILE A 1 111 ? 0.183 4.546 21.211 1.00 81.50 111 ILE A CA 1
ATOM 898 C C . ILE A 1 111 ? -1.340 4.413 21.215 1.00 81.50 111 ILE A C 1
ATOM 900 O O . ILE A 1 111 ? -1.978 4.783 22.198 1.00 81.50 111 ILE A O 1
ATOM 904 N N . TYR A 1 112 ? -1.941 3.879 20.151 1.00 75.69 112 TYR A N 1
ATOM 905 C CA . TYR A 1 112 ? -3.398 3.859 19.996 1.00 75.69 112 TYR A CA 1
ATOM 906 C C . TYR A 1 112 ? -4.048 2.607 20.596 1.00 75.69 112 TYR A C 1
ATOM 908 O O . TYR A 1 112 ? -5.078 2.699 21.266 1.00 75.69 112 TYR A O 1
ATOM 916 N N . ILE A 1 113 ? -3.439 1.433 20.412 1.00 77.62 113 ILE A N 1
ATOM 917 C CA . ILE A 1 113 ? -4.033 0.155 20.835 1.00 77.62 113 ILE A CA 1
ATOM 918 C C . ILE A 1 113 ? -4.083 -0.011 22.369 1.00 77.62 113 ILE A C 1
ATOM 920 O O . ILE A 1 113 ? -5.143 -0.396 22.880 1.00 77.62 113 ILE A O 1
ATOM 924 N N . PRO A 1 114 ? -3.023 0.299 23.150 1.00 81.25 114 PRO A N 1
ATOM 925 C CA . PRO A 1 114 ? -3.036 0.050 24.591 1.00 81.25 114 PRO A CA 1
ATOM 926 C C . PRO A 1 114 ? -4.119 0.831 25.354 1.00 81.25 114 PRO A C 1
ATOM 928 O O . PRO A 1 114 ? -4.810 0.213 26.168 1.00 81.25 114 PRO A O 1
ATOM 931 N N . PRO A 1 115 ? -4.361 2.136 25.096 1.00 75.38 115 PRO A N 1
ATOM 932 C CA . PRO A 1 115 ? -5.457 2.868 25.734 1.00 75.38 115 PRO A CA 1
ATOM 933 C C . PRO A 1 115 ? -6.841 2.271 25.460 1.00 75.38 115 PRO A C 1
ATOM 935 O O . PRO A 1 115 ? -7.692 2.263 26.354 1.00 75.38 115 PRO A O 1
ATOM 938 N N . ILE A 1 116 ? -7.077 1.751 24.251 1.00 74.12 116 ILE A N 1
ATOM 939 C CA . ILE A 1 116 ? -8.361 1.135 23.886 1.00 74.12 116 ILE A CA 1
ATOM 940 C C . ILE A 1 116 ? -8.539 -0.188 24.621 1.00 74.12 116 ILE A C 1
ATOM 942 O O . ILE A 1 116 ? -9.583 -0.418 25.237 1.00 74.12 116 ILE A O 1
ATOM 946 N N . PHE A 1 117 ? -7.496 -1.018 24.632 1.00 76.88 117 PHE A N 1
ATOM 947 C CA . PHE A 1 117 ? -7.501 -2.279 25.362 1.00 76.88 117 PHE A CA 1
ATOM 948 C C . PHE A 1 117 ? -7.723 -2.062 26.867 1.00 76.88 117 PHE A C 1
ATOM 950 O O . PHE A 1 117 ? -8.595 -2.692 27.469 1.00 76.88 117 PHE A O 1
ATOM 957 N N . LEU A 1 118 ? -7.006 -1.111 27.476 1.00 79.12 118 LEU A N 1
ATOM 958 C CA . LEU A 1 118 ? -7.171 -0.745 28.887 1.00 79.12 118 LEU A CA 1
ATOM 959 C C . LEU A 1 118 ? -8.588 -0.240 29.192 1.00 79.12 118 LEU A C 1
ATOM 961 O O . LEU A 1 118 ? -9.185 -0.630 30.199 1.00 79.12 118 LEU A O 1
ATOM 965 N N . SER A 1 119 ? -9.149 0.595 28.313 1.00 70.81 119 SER A N 1
ATOM 966 C CA . SER A 1 119 ? -10.522 1.096 28.447 1.00 70.81 119 SER A CA 1
ATOM 967 C C . SER A 1 119 ? -11.544 -0.041 28.399 1.00 70.81 119 SER A C 1
ATOM 969 O O . SER A 1 119 ? -12.491 -0.061 29.188 1.00 70.81 119 SER A O 1
ATOM 971 N N . PHE A 1 120 ? -11.328 -1.027 27.528 1.00 70.44 120 PHE A N 1
ATOM 972 C CA . PHE A 1 120 ? -12.179 -2.206 27.422 1.00 70.44 120 PHE A CA 1
ATOM 973 C C . PHE A 1 120 ? -12.123 -3.086 28.677 1.00 70.44 120 PHE A C 1
ATOM 975 O O . PHE A 1 120 ? -13.169 -3.401 29.249 1.00 70.44 120 PHE A O 1
ATOM 982 N N . VAL A 1 121 ? -10.921 -3.430 29.156 1.00 76.12 121 VAL A N 1
ATOM 983 C CA . VAL A 1 121 ? -10.735 -4.246 30.371 1.00 76.12 121 VAL A CA 1
ATOM 984 C C . VAL A 1 121 ? -11.377 -3.574 31.586 1.00 76.12 121 VAL A C 1
ATOM 986 O O . VAL A 1 121 ? -12.076 -4.222 32.370 1.00 76.12 121 VAL A O 1
ATOM 989 N N . ARG A 1 122 ? -11.209 -2.253 31.723 1.00 72.44 122 ARG A N 1
ATOM 990 C CA . ARG A 1 122 ? -11.821 -1.480 32.810 1.00 72.44 122 ARG A CA 1
ATOM 991 C C . ARG A 1 122 ? -13.351 -1.515 32.750 1.00 72.44 122 ARG A C 1
ATOM 993 O O . ARG A 1 122 ? -13.995 -1.662 33.787 1.00 72.44 122 ARG A O 1
ATOM 1000 N N . ASN A 1 123 ? -13.932 -1.441 31.554 1.00 66.69 123 ASN A N 1
ATOM 1001 C CA . ASN A 1 123 ? -15.383 -1.500 31.374 1.00 66.69 123 ASN A CA 1
ATOM 1002 C C . ASN A 1 123 ? -15.958 -2.907 31.573 1.00 66.69 123 ASN A C 1
ATOM 1004 O O . ASN A 1 123 ? -17.048 -3.028 32.120 1.00 66.69 123 ASN A O 1
ATOM 1008 N N . LEU A 1 124 ? -15.232 -3.973 31.222 1.00 67.81 124 LEU A N 1
ATOM 1009 C CA . LEU A 1 124 ? -15.638 -5.345 31.558 1.00 67.81 124 LEU A CA 1
ATOM 1010 C C . LEU A 1 124 ? -15.718 -5.575 33.072 1.00 67.81 124 LEU A C 1
ATOM 1012 O O . LEU A 1 124 ? -16.606 -6.289 33.542 1.00 67.81 124 LEU A O 1
ATOM 1016 N N . ARG A 1 125 ? -14.803 -4.961 33.831 1.00 69.19 125 ARG A N 1
ATOM 1017 C CA . ARG A 1 125 ? -14.766 -5.051 35.296 1.00 69.19 125 ARG A CA 1
ATOM 1018 C C . ARG A 1 125 ? -15.944 -4.323 35.955 1.00 69.19 125 ARG A C 1
ATOM 1020 O O . ARG A 1 125 ? -16.435 -4.768 36.993 1.00 69.19 125 ARG A O 1
ATOM 1027 N N . ASN A 1 126 ? -16.442 -3.255 35.335 1.00 65.00 126 ASN A N 1
ATOM 1028 C CA . ASN A 1 126 ? -17.616 -2.524 35.801 1.00 65.00 126 ASN A CA 1
ATOM 1029 C C . ASN A 1 126 ? -18.902 -3.237 35.347 1.00 65.00 126 ASN A C 1
ATOM 1031 O O . ASN A 1 126 ? -19.398 -3.033 34.243 1.00 65.00 126 ASN A O 1
ATOM 1035 N N . ARG A 1 127 ? -19.476 -4.074 36.222 1.00 58.22 127 ARG A N 1
ATOM 1036 C CA . ARG A 1 127 ? -20.701 -4.862 35.953 1.00 58.22 127 ARG A CA 1
ATOM 1037 C C . ARG A 1 127 ? -21.979 -4.027 35.731 1.00 58.22 127 ARG A C 1
ATOM 1039 O O . ARG A 1 127 ? -23.005 -4.599 35.384 1.00 58.22 127 ARG A O 1
ATOM 1046 N N . VAL A 1 128 ? -21.926 -2.704 35.897 1.00 59.97 128 VAL A N 1
ATOM 1047 C CA . VAL A 1 128 ? -23.085 -1.786 35.868 1.00 59.97 128 VAL A CA 1
ATOM 1048 C C . VAL A 1 128 ? -23.203 -1.083 34.511 1.00 59.97 128 VAL A C 1
ATOM 1050 O O . VAL A 1 128 ? -23.266 0.139 34.415 1.00 59.97 128 VAL A O 1
ATOM 1053 N N . ILE A 1 129 ? -23.165 -1.852 33.427 1.00 63.19 129 ILE A N 1
ATOM 1054 C CA . ILE A 1 129 ? -23.334 -1.320 32.074 1.00 63.19 129 ILE A CA 1
ATOM 1055 C C . ILE A 1 129 ? -24.573 -1.970 31.463 1.00 63.19 129 ILE A C 1
ATOM 1057 O O . ILE A 1 129 ? -24.640 -3.195 31.372 1.00 63.19 129 ILE A O 1
ATOM 1061 N N . GLY A 1 130 ? -25.545 -1.150 31.047 1.00 72.38 130 GLY A N 1
ATOM 1062 C CA . GLY A 1 130 ? -26.761 -1.622 30.380 1.00 72.38 130 GLY A CA 1
ATOM 1063 C C . GLY A 1 130 ? -26.452 -2.473 29.142 1.00 72.38 130 GLY A C 1
ATOM 1064 O O . GLY A 1 130 ? -25.437 -2.266 28.469 1.00 72.38 130 GLY A O 1
ATOM 1065 N N . GLU A 1 131 ? -27.323 -3.435 28.832 1.00 71.81 131 GLU A N 1
ATOM 1066 C CA . GLU A 1 131 ? -27.094 -4.443 27.783 1.00 71.81 131 GLU A CA 1
ATOM 1067 C C . GLU A 1 131 ? -26.794 -3.837 26.404 1.00 71.81 131 GLU A C 1
ATOM 1069 O O . GLU A 1 131 ? -25.919 -4.322 25.683 1.00 71.81 131 GLU A O 1
ATOM 1074 N N . THR A 1 132 ? -27.447 -2.726 26.062 1.00 72.06 132 THR A N 1
ATOM 1075 C CA . THR A 1 132 ? -27.223 -1.980 24.814 1.00 72.06 132 THR A CA 1
ATOM 1076 C C . THR A 1 132 ? -25.810 -1.403 24.730 1.00 72.06 132 THR A C 1
ATOM 1078 O O . THR A 1 132 ? -25.121 -1.587 23.723 1.00 72.06 132 THR A O 1
ATOM 1081 N N . LEU A 1 133 ? -25.331 -0.769 25.804 1.00 71.88 133 LEU A N 1
ATOM 1082 C CA . LEU A 1 133 ? -23.983 -0.200 25.867 1.00 71.88 133 LEU A CA 1
ATOM 1083 C C . LEU A 1 133 ? -22.913 -1.303 25.883 1.00 71.88 133 LEU A C 1
ATOM 1085 O O . LEU A 1 133 ? -21.848 -1.142 25.285 1.00 71.88 133 LEU A O 1
ATOM 1089 N N . ARG A 1 134 ? -23.215 -2.450 26.506 1.00 72.88 134 ARG A N 1
ATOM 1090 C CA . ARG A 1 134 ? -22.355 -3.640 26.509 1.00 72.88 134 ARG A CA 1
ATOM 1091 C C . ARG A 1 134 ? -22.213 -4.242 25.111 1.00 72.88 134 ARG A C 1
ATOM 1093 O O . ARG A 1 134 ? -21.102 -4.593 24.715 1.00 72.88 134 ARG A O 1
ATOM 1100 N N . ARG A 1 135 ? -23.314 -4.320 24.350 1.00 74.31 135 ARG A N 1
ATOM 1101 C CA . ARG A 1 135 ? -23.312 -4.786 22.954 1.00 74.31 135 ARG A CA 1
ATOM 1102 C C . ARG A 1 135 ? -22.494 -3.854 22.062 1.00 74.31 135 ARG A C 1
ATOM 1104 O O . ARG A 1 135 ? -21.601 -4.332 21.373 1.00 74.31 135 ARG A O 1
ATOM 1111 N N . GLN A 1 136 ? -22.712 -2.538 22.144 1.00 77.38 136 GLN A N 1
ATOM 1112 C CA . GLN A 1 136 ? -21.908 -1.559 21.399 1.00 77.38 136 GLN A CA 1
ATOM 1113 C C . GLN A 1 136 ? -20.413 -1.670 21.724 1.00 77.38 136 GLN A C 1
ATOM 1115 O O . GLN A 1 136 ? -19.590 -1.689 20.816 1.00 77.38 136 GLN A O 1
ATOM 1120 N N . HIS A 1 137 ? -20.052 -1.807 23.003 1.00 75.94 137 HIS A N 1
ATOM 1121 C CA . HIS A 1 137 ? -18.653 -1.993 23.401 1.00 75.94 137 HIS A CA 1
ATOM 1122 C C . HIS A 1 137 ? -18.024 -3.254 22.815 1.00 75.94 137 HIS A C 1
ATOM 1124 O O . HIS A 1 137 ? -16.872 -3.219 22.393 1.00 75.94 137 HIS A O 1
ATOM 1130 N N . ARG A 1 138 ? -18.768 -4.366 22.781 1.00 78.12 138 ARG A N 1
A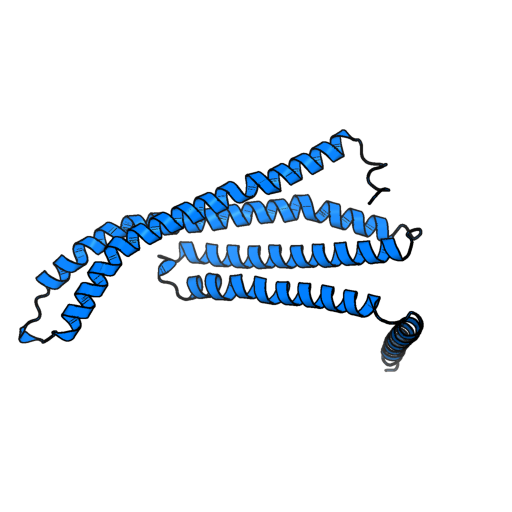TOM 1131 C CA . ARG A 1 138 ? -18.279 -5.621 22.201 1.00 78.12 138 ARG A CA 1
ATOM 1132 C C . ARG A 1 138 ? -18.000 -5.472 20.704 1.00 78.12 138 ARG A C 1
ATOM 1134 O O . ARG A 1 138 ? -16.978 -5.967 20.248 1.00 78.12 138 ARG A O 1
ATOM 1141 N N . LEU A 1 139 ? -18.863 -4.766 19.972 1.00 79.25 139 LEU A N 1
ATOM 1142 C CA . LEU A 1 139 ? -18.671 -4.505 18.542 1.00 79.25 139 LEU A CA 1
ATOM 1143 C C . LEU A 1 139 ? -17.478 -3.597 18.273 1.00 79.25 139 LEU A C 1
ATOM 1145 O O . LEU A 1 139 ? -16.654 -3.916 17.425 1.00 79.25 139 LEU A O 1
ATOM 1149 N N . VAL A 1 140 ? -17.350 -2.509 19.037 1.00 79.56 140 VAL A N 1
ATOM 1150 C CA . VAL A 1 140 ? -16.183 -1.623 18.943 1.00 79.56 140 VAL A CA 1
ATOM 1151 C C . VAL A 1 140 ? -14.904 -2.413 19.207 1.00 79.56 140 VAL A C 1
ATOM 1153 O O . VAL A 1 140 ? -13.971 -2.323 18.424 1.00 79.56 140 VAL A O 1
ATOM 1156 N N . MET A 1 141 ? -14.883 -3.258 20.242 1.00 79.62 141 MET A N 1
ATOM 1157 C CA . MET A 1 141 ? -13.717 -4.085 20.548 1.00 79.62 141 MET A CA 1
ATOM 1158 C C . MET A 1 141 ? -13.406 -5.101 19.445 1.00 79.62 141 MET A C 1
ATOM 1160 O O . MET A 1 141 ? -12.244 -5.268 19.089 1.00 79.62 141 MET A O 1
ATOM 1164 N N . ALA A 1 142 ? -14.421 -5.777 18.900 1.00 81.25 142 ALA A N 1
ATOM 1165 C CA . ALA A 1 142 ? -14.234 -6.724 17.804 1.00 81.25 142 ALA A CA 1
ATOM 1166 C C . ALA A 1 142 ? -13.639 -6.032 16.569 1.00 81.25 142 ALA A C 1
ATOM 1168 O O . ALA A 1 142 ? -12.683 -6.545 15.992 1.00 81.25 142 ALA A O 1
ATOM 1169 N N . ASN A 1 143 ? -14.136 -4.840 16.225 1.00 83.50 143 ASN A N 1
ATOM 1170 C CA . ASN A 1 143 ? -13.589 -4.037 15.134 1.00 83.50 143 ASN A CA 1
ATOM 1171 C C . ASN A 1 143 ? -12.158 -3.576 15.428 1.00 83.50 143 ASN A C 1
ATOM 1173 O O . ASN A 1 143 ? -11.296 -3.744 14.577 1.00 83.50 143 ASN A O 1
ATOM 1177 N N . THR A 1 144 ? -11.862 -3.083 16.635 1.00 82.19 144 THR A N 1
ATOM 1178 C CA . THR A 1 144 ? -10.494 -2.679 16.999 1.00 82.19 144 THR A CA 1
ATOM 1179 C C . THR A 1 144 ? -9.519 -3.858 16.977 1.00 82.19 144 THR A C 1
ATOM 1181 O O . THR A 1 144 ? -8.381 -3.714 16.536 1.00 82.19 144 THR A O 1
ATOM 1184 N N . LEU A 1 145 ? -9.937 -5.043 17.434 1.00 84.31 145 LEU A N 1
ATOM 1185 C CA . LEU A 1 145 ? -9.113 -6.251 17.343 1.00 84.31 145 LEU A CA 1
ATOM 1186 C C . LEU A 1 145 ? -8.874 -6.642 15.886 1.00 84.31 145 LEU A C 1
ATOM 1188 O O . LEU A 1 145 ? -7.746 -6.968 15.526 1.00 84.31 145 LEU A O 1
ATOM 1192 N N . LEU A 1 146 ? -9.907 -6.575 15.047 1.00 86.88 146 LEU A N 1
ATOM 1193 C CA . LEU A 1 146 ? -9.789 -6.845 13.620 1.00 86.88 146 LEU A CA 1
ATOM 1194 C C . LEU A 1 146 ? -8.830 -5.859 12.939 1.00 86.88 146 LEU A C 1
ATOM 1196 O O . LEU A 1 146 ? -7.941 -6.283 12.209 1.00 86.88 146 LEU A O 1
ATOM 1200 N N . GLU A 1 147 ? -8.951 -4.564 13.230 1.00 84.62 147 GLU A N 1
ATOM 1201 C CA . GLU A 1 147 ? -8.026 -3.525 12.767 1.00 84.62 147 GLU A CA 1
ATOM 1202 C C . GLU A 1 147 ? -6.591 -3.800 13.229 1.00 84.62 147 GLU A C 1
ATOM 1204 O O . GLU A 1 147 ? -5.661 -3.703 12.432 1.00 84.62 147 GLU A O 1
ATOM 1209 N N . CYS A 1 148 ? -6.396 -4.223 14.481 1.00 85.50 148 CYS A N 1
ATOM 1210 C CA . CYS A 1 148 ? -5.087 -4.632 14.989 1.00 85.50 148 CYS A CA 1
ATOM 1211 C C . CYS A 1 148 ? -4.513 -5.806 14.182 1.00 85.50 148 CYS A C 1
ATOM 1213 O O . CYS A 1 148 ? -3.369 -5.738 13.733 1.00 85.50 148 CYS A O 1
ATOM 1215 N N . PHE A 1 149 ? -5.307 -6.851 13.928 1.00 88.25 149 PHE A N 1
ATOM 1216 C CA . PHE A 1 149 ? -4.876 -7.981 13.103 1.00 88.25 149 PHE A CA 1
ATOM 1217 C C . PHE A 1 149 ? -4.513 -7.557 11.679 1.00 88.25 149 PHE A C 1
ATOM 1219 O O . PHE A 1 149 ? -3.510 -8.035 11.148 1.00 88.25 149 PHE A O 1
ATOM 1226 N N . ILE A 1 150 ? -5.277 -6.637 11.082 1.00 89.88 150 ILE A N 1
ATOM 1227 C CA . ILE A 1 150 ? -4.974 -6.060 9.768 1.00 89.88 150 ILE A CA 1
ATOM 1228 C C . ILE A 1 150 ? -3.621 -5.344 9.817 1.00 89.88 150 ILE A C 1
ATOM 1230 O O . ILE A 1 150 ? -2.734 -5.682 9.035 1.00 89.88 150 ILE A O 1
ATOM 1234 N N . ILE A 1 151 ? -3.429 -4.407 10.752 1.00 88.62 151 ILE A N 1
ATOM 1235 C CA . ILE A 1 151 ? -2.199 -3.606 10.869 1.00 88.62 151 ILE A CA 1
ATOM 1236 C C . ILE A 1 151 ? -0.984 -4.503 11.124 1.00 88.62 151 ILE A C 1
ATOM 1238 O O . ILE A 1 151 ? 0.053 -4.326 10.484 1.00 88.62 151 ILE A O 1
ATOM 1242 N N . VAL A 1 152 ? -1.096 -5.494 12.012 1.00 89.75 152 VAL A N 1
ATOM 1243 C CA . VAL A 1 152 ? -0.012 -6.444 12.305 1.00 89.75 152 VAL A CA 1
ATOM 1244 C C . VAL A 1 152 ? 0.309 -7.296 11.078 1.00 89.75 152 VAL A C 1
ATOM 1246 O O . VAL A 1 152 ? 1.476 -7.407 10.709 1.00 89.75 152 VAL A O 1
ATOM 1249 N N . SER A 1 153 ? -0.703 -7.841 10.395 1.00 91.25 153 SER A N 1
ATOM 1250 C CA . SER A 1 153 ? -0.501 -8.650 9.182 1.00 91.25 153 SER A CA 1
ATOM 1251 C C . SER A 1 153 ? 0.179 -7.839 8.078 1.00 91.25 153 SER A C 1
ATOM 1253 O O . SER A 1 153 ? 1.142 -8.301 7.465 1.00 91.25 153 SER A O 1
ATOM 1255 N N . PHE A 1 154 ? -0.262 -6.597 7.870 1.00 90.50 154 PHE A N 1
ATOM 1256 C CA . PHE A 1 154 ? 0.373 -5.675 6.937 1.00 90.50 154 PHE A CA 1
ATOM 1257 C C . PHE A 1 154 ? 1.788 -5.289 7.352 1.00 90.50 154 PHE A C 1
ATOM 1259 O O . PHE A 1 154 ? 2.655 -5.182 6.489 1.00 90.50 154 PHE A O 1
ATOM 1266 N N . SER A 1 155 ? 2.051 -5.100 8.644 1.00 91.25 155 SER A N 1
ATOM 1267 C CA . SER A 1 155 ? 3.389 -4.780 9.154 1.00 91.25 155 SER A CA 1
ATOM 1268 C C . SER A 1 155 ? 4.359 -5.938 8.932 1.00 91.25 155 SER A C 1
ATOM 1270 O O . SER A 1 155 ? 5.478 -5.719 8.467 1.00 91.25 155 SER A O 1
ATOM 1272 N N . ILE A 1 156 ? 3.921 -7.176 9.190 1.00 92.38 156 ILE A N 1
ATOM 1273 C CA . ILE A 1 156 ? 4.698 -8.394 8.918 1.00 92.38 156 ILE A CA 1
ATOM 1274 C C . ILE A 1 156 ? 4.991 -8.500 7.422 1.00 92.38 156 ILE A C 1
ATOM 1276 O O . ILE A 1 156 ? 6.145 -8.668 7.030 1.00 92.38 156 ILE A O 1
ATOM 1280 N N . LEU A 1 157 ? 3.970 -8.338 6.578 1.00 92.31 157 LEU A N 1
ATOM 1281 C CA . LEU A 1 157 ? 4.129 -8.408 5.129 1.00 92.31 157 LEU A CA 1
ATOM 1282 C C . LEU A 1 157 ? 5.027 -7.286 4.589 1.00 92.31 157 LEU A C 1
ATOM 1284 O O . LEU A 1 157 ? 5.869 -7.532 3.733 1.00 92.31 157 LEU A O 1
ATOM 1288 N N . THR A 1 158 ? 4.895 -6.069 5.115 1.00 91.38 158 THR A N 1
ATOM 1289 C CA . THR A 1 158 ? 5.748 -4.926 4.759 1.00 91.38 158 THR A CA 1
ATOM 1290 C C . THR A 1 158 ? 7.193 -5.179 5.166 1.00 91.38 158 THR A C 1
ATOM 1292 O O . THR A 1 158 ? 8.102 -4.933 4.380 1.00 91.38 158 THR A O 1
ATOM 1295 N N . THR A 1 159 ? 7.417 -5.725 6.364 1.00 91.88 159 THR A N 1
ATOM 1296 C CA . THR A 1 159 ? 8.752 -6.126 6.822 1.00 91.88 159 THR A CA 1
ATOM 1297 C C . THR A 1 159 ? 9.339 -7.175 5.884 1.00 91.88 159 THR A C 1
ATOM 1299 O O . THR A 1 159 ? 10.461 -7.007 5.416 1.00 91.88 159 THR A O 1
ATOM 1302 N N . TYR A 1 160 ? 8.564 -8.205 5.534 1.00 91.69 160 TYR A N 1
ATOM 1303 C CA . TYR A 1 160 ? 8.976 -9.228 4.576 1.00 91.69 160 TYR A CA 1
ATOM 1304 C C . TYR A 1 160 ? 9.345 -8.622 3.215 1.00 91.69 160 TYR A C 1
ATOM 1306 O O . TYR A 1 160 ? 10.435 -8.875 2.709 1.00 91.69 160 TYR A O 1
ATOM 1314 N N . VAL A 1 161 ? 8.503 -7.746 2.659 1.00 90.62 161 VAL A N 1
ATOM 1315 C CA . VAL A 1 161 ? 8.790 -7.031 1.406 1.00 90.62 161 VAL A CA 1
ATOM 1316 C C . VAL A 1 161 ? 10.077 -6.209 1.520 1.00 90.62 161 VAL A C 1
ATOM 1318 O O . VAL A 1 161 ? 10.908 -6.260 0.617 1.00 90.62 161 VAL A O 1
ATOM 1321 N N . LEU A 1 162 ? 10.303 -5.513 2.639 1.00 90.19 162 LEU A N 1
ATOM 1322 C CA . LEU A 1 162 ? 11.542 -4.769 2.883 1.00 90.19 162 LEU A CA 1
ATOM 1323 C C . LEU A 1 162 ? 12.7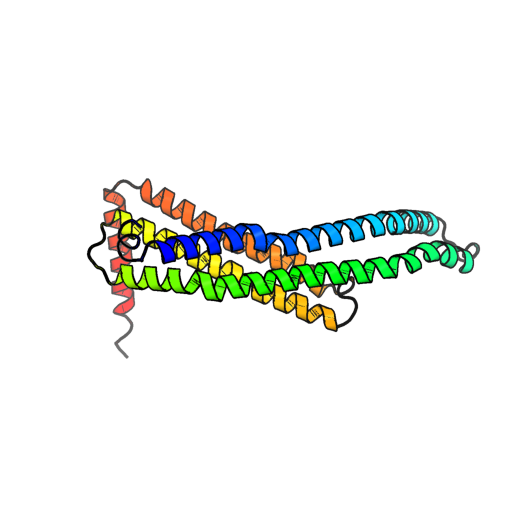78 -5.678 2.948 1.00 90.19 162 LEU A C 1
ATOM 1325 O O . LEU A 1 162 ? 13.841 -5.258 2.495 1.00 90.19 162 LEU A O 1
ATOM 1329 N N . THR A 1 163 ? 12.657 -6.919 3.438 1.00 90.06 163 THR A N 1
ATOM 1330 C CA . THR A 1 163 ? 13.772 -7.888 3.421 1.00 90.06 163 THR A CA 1
ATOM 1331 C C . THR A 1 163 ? 14.149 -8.380 2.025 1.00 90.06 163 THR A C 1
ATOM 1333 O O . THR A 1 163 ? 15.236 -8.926 1.860 1.00 90.06 163 THR A O 1
ATOM 1336 N N . LEU A 1 164 ? 13.305 -8.158 1.011 1.00 87.50 164 LEU A N 1
ATOM 1337 C CA . LEU A 1 164 ? 13.605 -8.515 -0.379 1.00 87.50 164 LEU A CA 1
ATOM 1338 C C . LEU A 1 164 ? 14.430 -7.436 -1.107 1.00 87.50 164 LEU A C 1
ATOM 1340 O O . LEU A 1 164 ? 15.062 -7.738 -2.113 1.00 87.50 164 LEU A O 1
ATOM 1344 N N . PHE A 1 165 ? 14.493 -6.199 -0.594 1.00 82.62 165 PHE A N 1
ATOM 1345 C CA . PHE A 1 165 ? 15.276 -5.111 -1.210 1.00 82.62 165 PHE A CA 1
ATOM 1346 C C . PHE A 1 165 ? 16.806 -5.300 -1.170 1.00 82.62 165 PHE A C 1
ATOM 1348 O O . PHE A 1 165 ? 17.460 -4.922 -2.135 1.00 82.62 165 PHE A O 1
ATOM 1355 N N . PRO A 1 166 ? 17.427 -5.830 -0.097 1.00 70.00 166 PRO A N 1
ATOM 1356 C CA . PRO A 1 166 ? 18.877 -6.036 -0.051 1.00 70.00 166 PRO A CA 1
ATOM 1357 C C . PRO A 1 166 ? 19.385 -7.161 -0.966 1.00 70.00 166 PRO A C 1
ATOM 1359 O O . PRO A 1 166 ? 20.592 -7.270 -1.161 1.00 70.00 166 PRO A O 1
ATOM 1362 N N . ALA A 1 167 ? 18.499 -8.012 -1.499 1.00 61.41 167 ALA A N 1
ATOM 1363 C CA . ALA A 1 167 ? 18.867 -9.204 -2.268 1.00 61.41 167 ALA A CA 1
ATOM 1364 C C . ALA A 1 167 ? 19.193 -8.932 -3.753 1.00 61.41 167 ALA A C 1
ATOM 1366 O O . ALA A 1 167 ? 19.537 -9.863 -4.478 1.00 61.41 167 ALA A O 1
ATOM 1367 N N . GLY A 1 168 ? 19.091 -7.682 -4.215 1.00 64.44 168 GLY A N 1
ATOM 1368 C CA . GLY A 1 168 ? 19.300 -7.297 -5.611 1.00 64.44 168 GLY A CA 1
ATOM 1369 C C . GLY A 1 168 ? 18.261 -6.278 -6.065 1.00 64.44 168 GLY A C 1
ATOM 1370 O O . GLY A 1 168 ? 17.731 -5.537 -5.245 1.00 64.44 168 GLY A O 1
ATOM 1371 N N . ASP A 1 169 ? 17.969 -6.242 -7.366 1.00 70.81 169 ASP A N 1
ATOM 1372 C CA . ASP A 1 169 ? 16.890 -5.423 -7.922 1.00 70.81 169 ASP A CA 1
ATOM 1373 C C . ASP A 1 169 ? 15.529 -6.105 -7.649 1.00 70.81 169 ASP A C 1
ATOM 1375 O O . ASP A 1 169 ? 15.178 -7.077 -8.332 1.00 70.81 169 ASP A O 1
ATOM 1379 N N . PRO A 1 170 ? 14.747 -5.641 -6.650 1.00 70.44 170 PRO A N 1
ATOM 1380 C CA . PRO A 1 170 ? 13.526 -6.322 -6.218 1.00 70.44 170 PRO A CA 1
ATOM 1381 C C . PRO A 1 170 ? 12.453 -6.321 -7.310 1.00 70.44 170 PRO A C 1
ATOM 1383 O O . PRO A 1 170 ? 11.531 -7.132 -7.271 1.00 70.44 170 PRO A O 1
ATOM 1386 N N . THR A 1 171 ? 12.579 -5.447 -8.314 1.00 71.50 171 THR A N 1
ATOM 1387 C CA . THR A 1 171 ? 11.645 -5.376 -9.440 1.00 71.50 171 THR A CA 1
ATOM 1388 C C . THR A 1 171 ? 11.693 -6.617 -10.333 1.00 71.50 171 THR A C 1
ATOM 1390 O O . THR A 1 171 ? 10.707 -6.906 -11.013 1.00 71.50 171 THR A O 1
ATOM 1393 N N . HIS A 1 172 ? 12.785 -7.385 -10.291 1.00 76.69 172 HIS A N 1
ATOM 1394 C CA . HIS A 1 172 ? 12.943 -8.630 -11.042 1.00 76.69 172 HIS A CA 1
ATOM 1395 C C . HIS A 1 172 ? 12.597 -9.881 -10.217 1.00 76.69 172 HIS A C 1
ATOM 1397 O O . HIS A 1 172 ? 12.433 -10.961 -10.788 1.00 76.69 172 HIS A O 1
ATOM 1403 N N . ASP A 1 173 ? 12.442 -9.757 -8.895 1.00 83.75 173 ASP A N 1
ATOM 1404 C CA . ASP A 1 173 ? 12.071 -10.882 -8.039 1.00 83.75 173 ASP A CA 1
ATOM 1405 C C . ASP A 1 173 ? 10.556 -11.141 -8.113 1.00 83.75 173 ASP A C 1
ATOM 1407 O O . ASP A 1 173 ? 9.719 -10.318 -7.734 1.00 83.75 173 ASP A O 1
ATOM 1411 N N . GLN A 1 174 ? 10.174 -12.332 -8.577 1.00 86.94 174 GLN A N 1
ATOM 1412 C CA . GLN A 1 174 ? 8.774 -12.761 -8.604 1.00 86.94 174 GLN A CA 1
ATOM 1413 C C . GLN A 1 174 ? 8.148 -12.782 -7.202 1.00 86.94 174 GLN A C 1
ATOM 1415 O O . GLN A 1 174 ? 6.958 -12.499 -7.060 1.00 86.94 174 GLN A O 1
ATOM 1420 N N . ARG A 1 175 ? 8.937 -13.076 -6.159 1.00 88.44 175 ARG A N 1
ATOM 1421 C CA . ARG A 1 175 ? 8.476 -13.119 -4.762 1.00 88.44 175 ARG A CA 1
ATOM 1422 C C . ARG A 1 175 ? 8.027 -11.746 -4.285 1.00 88.44 175 ARG A C 1
ATOM 1424 O O . ARG A 1 175 ? 7.019 -11.651 -3.588 1.00 88.44 175 ARG A O 1
ATOM 1431 N N . PHE A 1 176 ? 8.725 -10.693 -4.705 1.00 88.19 176 PHE A N 1
ATOM 1432 C CA . PHE A 1 176 ? 8.365 -9.313 -4.396 1.00 88.19 176 PHE A CA 1
ATOM 1433 C C . PHE A 1 176 ? 6.984 -8.965 -4.965 1.00 88.19 176 PHE A C 1
ATOM 1435 O O . PHE A 1 176 ? 6.094 -8.528 -4.232 1.00 88.19 176 PHE A O 1
ATOM 1442 N N . TRP A 1 177 ? 6.759 -9.244 -6.252 1.00 86.50 177 TRP A N 1
ATOM 1443 C CA . TRP A 1 177 ? 5.468 -8.985 -6.894 1.00 86.50 177 TRP A CA 1
ATOM 1444 C C . TRP A 1 177 ? 4.341 -9.850 -6.342 1.00 86.50 177 TRP A C 1
ATOM 1446 O O . TRP A 1 177 ? 3.218 -9.363 -6.203 1.00 86.50 177 TRP A O 1
ATOM 1456 N N . LEU A 1 178 ? 4.627 -11.106 -5.996 1.00 88.62 178 LEU A N 1
ATOM 1457 C CA . LEU A 1 178 ? 3.668 -11.997 -5.351 1.00 88.62 178 LEU A CA 1
ATOM 1458 C C . LEU A 1 178 ? 3.255 -11.457 -3.975 1.00 88.62 178 LEU A C 1
ATOM 1460 O O . LEU A 1 178 ? 2.064 -11.380 -3.674 1.00 88.62 178 LEU A O 1
ATOM 1464 N N . ALA A 1 179 ? 4.222 -11.027 -3.163 1.00 89.00 179 ALA A N 1
ATOM 1465 C CA . ALA A 1 179 ? 3.973 -10.465 -1.840 1.00 89.00 179 ALA A CA 1
ATOM 1466 C C . ALA A 1 179 ? 3.154 -9.167 -1.913 1.00 89.00 179 ALA A C 1
ATOM 1468 O O . ALA A 1 179 ? 2.186 -9.008 -1.169 1.00 89.00 179 ALA A O 1
ATOM 1469 N N . ILE A 1 180 ? 3.482 -8.267 -2.843 1.00 86.38 180 ILE A N 1
ATOM 1470 C CA . ILE A 1 180 ? 2.737 -7.015 -3.019 1.00 86.38 180 ILE A CA 1
ATOM 1471 C C . ILE A 1 180 ? 1.346 -7.273 -3.602 1.00 86.38 180 ILE A C 1
ATOM 1473 O O . ILE A 1 180 ? 0.359 -6.805 -3.046 1.00 86.38 180 ILE A O 1
ATOM 1477 N N . ARG A 1 181 ? 1.222 -8.013 -4.711 1.00 87.25 181 ARG A N 1
ATOM 1478 C CA . ARG A 1 181 ? -0.076 -8.175 -5.387 1.00 87.25 181 ARG A CA 1
ATOM 1479 C C . ARG A 1 181 ? -0.997 -9.162 -4.694 1.00 87.25 181 ARG A C 1
ATOM 1481 O O . ARG A 1 181 ? -2.184 -8.884 -4.595 1.00 87.25 181 ARG A O 1
ATOM 1488 N N . ILE A 1 182 ? -0.497 -10.320 -4.279 1.00 89.12 182 ILE A N 1
ATOM 1489 C CA . ILE A 1 182 ? -1.338 -11.357 -3.671 1.00 89.12 182 ILE A CA 1
ATOM 1490 C C . ILE A 1 182 ? -1.359 -11.185 -2.161 1.00 89.12 182 ILE A C 1
ATOM 1492 O O . ILE A 1 182 ? -2.434 -11.208 -1.575 1.00 89.12 182 ILE A O 1
ATOM 1496 N N . GLY A 1 183 ? -0.203 -10.957 -1.536 1.00 87.12 183 GLY A N 1
ATOM 1497 C CA . GLY A 1 183 ? -0.123 -10.795 -0.086 1.00 87.12 183 GLY A CA 1
ATOM 1498 C C . GLY A 1 183 ? -0.969 -9.623 0.413 1.00 87.12 183 GLY A C 1
ATOM 1499 O O . GLY A 1 183 ? -1.870 -9.828 1.224 1.00 87.12 183 GLY A O 1
ATOM 1500 N N . MET A 1 184 ? -0.738 -8.405 -0.096 1.00 84.12 184 MET A N 1
ATOM 1501 C CA . MET A 1 184 ? -1.433 -7.214 0.423 1.00 84.12 184 MET A CA 1
ATOM 1502 C C . MET A 1 184 ? -2.930 -7.254 0.130 1.00 84.12 184 MET A C 1
ATOM 1504 O O . MET A 1 184 ? -3.736 -7.032 1.031 1.00 84.12 184 MET A O 1
ATOM 1508 N N . ASN A 1 185 ? -3.317 -7.605 -1.100 1.00 85.94 185 ASN A N 1
ATOM 1509 C CA . ASN A 1 185 ? -4.733 -7.745 -1.442 1.00 85.94 185 ASN A CA 1
ATOM 1510 C C . ASN A 1 185 ? -5.391 -8.895 -0.673 1.00 85.94 185 ASN A C 1
ATOM 1512 O O . ASN A 1 185 ? -6.531 -8.759 -0.246 1.00 85.94 185 ASN A O 1
ATOM 1516 N N . GLY A 1 186 ? -4.676 -9.995 -0.433 1.00 85.81 186 GLY A N 1
ATOM 1517 C CA . GLY A 1 186 ? -5.161 -11.126 0.353 1.00 85.81 186 GLY A CA 1
ATOM 1518 C C . GLY A 1 186 ? -5.521 -10.727 1.781 1.00 85.81 186 GLY A C 1
ATOM 1519 O O . GLY A 1 186 ? -6.605 -11.071 2.247 1.00 85.81 186 GLY A O 1
ATOM 1520 N N . VAL A 1 187 ? -4.672 -9.934 2.446 1.00 88.50 187 VAL A N 1
ATOM 1521 C CA . VAL A 1 187 ? -4.961 -9.385 3.783 1.00 88.50 187 VAL A CA 1
ATOM 1522 C C . VAL A 1 187 ? -6.254 -8.559 3.757 1.00 88.50 187 VAL A C 1
ATOM 1524 O O . VAL A 1 187 ? -7.151 -8.807 4.563 1.00 88.50 187 VAL A O 1
ATOM 1527 N N . ILE A 1 188 ? -6.403 -7.637 2.797 1.00 86.38 188 ILE A N 1
ATOM 1528 C CA . ILE A 1 188 ? -7.615 -6.803 2.668 1.00 86.38 188 ILE A CA 1
ATOM 1529 C C . ILE A 1 188 ? -8.849 -7.667 2.413 1.00 86.38 188 ILE A C 1
ATOM 1531 O O . ILE A 1 188 ? -9.867 -7.491 3.076 1.00 86.38 188 ILE A O 1
ATOM 1535 N N . CYS A 1 189 ? -8.774 -8.607 1.473 1.00 88.00 189 CYS A N 1
ATOM 1536 C CA . CYS A 1 189 ? -9.901 -9.455 1.110 1.00 88.00 189 CYS A CA 1
ATOM 1537 C C . CYS A 1 189 ? -10.335 -10.348 2.277 1.00 88.00 189 CYS A C 1
ATOM 1539 O O . CYS A 1 189 ? -11.526 -10.432 2.562 1.00 88.00 189 CYS A O 1
ATOM 1541 N N . ILE A 1 190 ? -9.400 -11.003 2.969 1.00 89.62 190 ILE A N 1
ATOM 1542 C CA . ILE A 1 190 ? -9.721 -11.913 4.077 1.00 89.62 190 ILE A CA 1
ATOM 1543 C C . ILE A 1 190 ? -10.346 -11.134 5.234 1.00 89.62 190 ILE A C 1
ATOM 1545 O O . ILE A 1 190 ? -11.460 -11.449 5.657 1.00 89.62 190 ILE A O 1
ATOM 1549 N N . PHE A 1 191 ? -9.674 -10.092 5.727 1.00 88.75 191 PHE A N 1
ATOM 1550 C CA . PHE A 1 191 ? -10.172 -9.352 6.886 1.00 88.75 191 PHE A CA 1
ATOM 1551 C C . PHE A 1 191 ? -11.372 -8.463 6.551 1.00 88.75 191 PHE A C 1
ATOM 1553 O O . PHE A 1 191 ? -12.267 -8.324 7.381 1.00 88.75 191 PHE A O 1
ATOM 1560 N N . GLY A 1 192 ? -11.449 -7.928 5.331 1.00 85.25 192 GLY A N 1
ATOM 1561 C CA . GLY A 1 192 ? -12.627 -7.219 4.835 1.00 85.25 192 GLY A CA 1
ATOM 1562 C C . GLY A 1 192 ? -13.856 -8.126 4.776 1.00 85.25 192 GLY A C 1
ATOM 1563 O O . GLY A 1 192 ? -14.925 -7.739 5.244 1.00 85.25 192 GLY A O 1
ATOM 1564 N N . ASN A 1 193 ? -13.702 -9.368 4.304 1.00 88.56 193 ASN A N 1
ATOM 1565 C CA . ASN A 1 193 ? -14.784 -10.350 4.345 1.00 88.56 193 ASN A CA 1
ATOM 1566 C C . ASN A 1 193 ? -15.191 -10.680 5.787 1.00 88.56 193 ASN A C 1
ATOM 1568 O O . ASN A 1 193 ? -16.382 -10.680 6.086 1.00 88.56 193 ASN A O 1
ATOM 1572 N N . ILE A 1 194 ? -14.235 -10.895 6.699 1.00 88.06 194 ILE A N 1
ATOM 1573 C CA . ILE A 1 194 ? -14.532 -11.122 8.125 1.00 88.06 194 ILE A CA 1
ATOM 1574 C C . ILE A 1 194 ? -15.319 -9.940 8.715 1.00 88.06 194 ILE A C 1
ATOM 1576 O O . ILE A 1 194 ? -16.323 -10.162 9.391 1.00 88.06 194 ILE A O 1
ATOM 1580 N N . ALA A 1 195 ? -14.923 -8.697 8.419 1.00 87.06 195 ALA A N 1
ATOM 1581 C CA . ALA A 1 195 ? -15.636 -7.498 8.866 1.00 87.06 195 ALA A CA 1
ATOM 1582 C C . ALA A 1 195 ? -17.092 -7.491 8.377 1.00 87.06 195 ALA A C 1
ATOM 1584 O O . ALA A 1 195 ? -18.017 -7.292 9.167 1.00 87.06 195 ALA A O 1
ATOM 1585 N N . ILE A 1 196 ? -17.305 -7.762 7.084 1.00 86.69 196 ILE A N 1
ATOM 1586 C CA . ILE A 1 196 ? -18.641 -7.837 6.480 1.00 86.69 196 ILE A CA 1
ATOM 1587 C C . ILE A 1 196 ? -19.470 -8.938 7.148 1.00 86.69 196 ILE A C 1
ATOM 1589 O O . ILE A 1 196 ? -20.623 -8.701 7.502 1.00 86.69 196 ILE A O 1
ATOM 1593 N N . PHE A 1 197 ? -18.891 -10.119 7.380 1.00 88.31 197 PHE A N 1
ATOM 1594 C CA . PHE A 1 197 ? -19.573 -11.219 8.063 1.00 88.31 197 PHE A CA 1
ATOM 1595 C C . PHE A 1 197 ? -20.000 -10.848 9.486 1.00 88.31 197 PHE A C 1
ATOM 1597 O O . PHE A 1 197 ? -21.134 -11.139 9.866 1.00 88.31 197 PHE A O 1
ATOM 1604 N N . ILE A 1 198 ? -19.140 -10.174 10.256 1.00 84.56 198 ILE A N 1
ATOM 1605 C CA . ILE A 1 198 ? -19.468 -9.700 11.610 1.00 84.56 198 ILE A CA 1
ATOM 1606 C C . ILE A 1 198 ? -20.648 -8.720 11.561 1.00 84.56 198 ILE A C 1
ATOM 1608 O O . ILE A 1 198 ? -21.606 -8.871 12.320 1.00 84.56 198 ILE A O 1
ATOM 1612 N N . VAL A 1 199 ? -20.621 -7.754 10.637 1.00 83.56 199 VAL A N 1
ATOM 1613 C CA . VAL A 1 199 ? -21.709 -6.777 10.471 1.00 83.56 199 VAL A CA 1
ATOM 1614 C C . VAL A 1 199 ? -23.016 -7.465 10.070 1.00 83.56 199 VAL A C 1
ATOM 1616 O O . VAL A 1 199 ? -24.047 -7.234 10.703 1.00 83.56 199 VAL A O 1
ATOM 1619 N N . LEU A 1 200 ? -22.989 -8.344 9.065 1.00 86.12 200 LEU A N 1
ATOM 1620 C CA . LEU A 1 200 ? -24.175 -9.070 8.596 1.00 86.12 200 LEU A CA 1
ATOM 1621 C C . LEU A 1 200 ? -24.776 -9.957 9.690 1.00 86.12 200 LEU A C 1
ATOM 1623 O O . LEU A 1 200 ? -25.998 -10.007 9.846 1.00 86.12 200 LEU A O 1
ATOM 1627 N N . PHE A 1 201 ? -23.932 -10.636 10.467 1.00 85.88 201 PHE A N 1
ATOM 1628 C CA . PHE A 1 201 ? -24.374 -11.465 11.584 1.00 85.88 201 PHE A CA 1
ATOM 1629 C C . PHE A 1 201 ? -25.098 -10.635 12.652 1.00 85.88 201 PHE A C 1
ATOM 1631 O O . PHE A 1 201 ? -26.168 -11.021 13.127 1.00 85.88 201 PHE A O 1
ATOM 1638 N N . GLU A 1 202 ? -24.563 -9.465 12.993 1.00 81.31 202 GLU A N 1
ATOM 1639 C CA . GLU A 1 202 ? -25.149 -8.584 14.003 1.00 81.31 202 GLU A CA 1
ATOM 1640 C C . GLU A 1 202 ? -26.458 -7.937 13.548 1.00 81.31 202 GLU A C 1
ATOM 1642 O O . GLU A 1 202 ? -27.414 -7.892 14.331 1.00 81.31 202 GLU A O 1
ATOM 1647 N N . VAL A 1 203 ? -26.536 -7.520 12.279 1.00 82.31 203 VAL A N 1
ATOM 1648 C CA . VAL A 1 203 ? -27.773 -7.021 11.655 1.00 82.31 203 VAL A CA 1
ATOM 1649 C C . VAL A 1 203 ? -28.847 -8.110 11.662 1.00 82.31 203 VAL A C 1
ATOM 1651 O O . VAL A 1 203 ? -29.986 -7.871 12.072 1.00 82.31 203 VAL A O 1
ATOM 1654 N N . ARG A 1 204 ? -28.486 -9.345 11.294 1.00 85.94 204 ARG A N 1
ATOM 1655 C CA . ARG A 1 204 ? -29.410 -10.485 11.349 1.00 85.94 204 ARG A CA 1
ATOM 1656 C C . ARG A 1 204 ? -29.890 -10.749 12.774 1.00 85.94 204 ARG A C 1
ATOM 1658 O O . ARG A 1 204 ? -31.083 -10.963 12.980 1.00 85.94 204 ARG A O 1
ATOM 1665 N N . LYS A 1 205 ? -28.993 -10.688 13.764 1.00 79.00 205 LYS A N 1
ATOM 1666 C CA . LYS A 1 205 ? -29.344 -10.873 15.179 1.00 79.00 205 LYS A CA 1
ATOM 1667 C C . LYS A 1 205 ? -30.317 -9.800 15.677 1.00 79.00 205 LYS A C 1
ATOM 1669 O O . LYS A 1 205 ? -31.200 -10.128 16.460 1.00 79.00 205 LYS A O 1
ATOM 1674 N N . SER A 1 206 ? -30.206 -8.547 15.223 1.00 75.31 206 SER A N 1
ATOM 1675 C CA . SER A 1 206 ? -31.168 -7.489 15.586 1.00 75.31 206 SER A CA 1
ATOM 1676 C C . SER A 1 206 ? -32.559 -7.644 14.965 1.00 75.31 206 SER A C 1
ATOM 1678 O O . SER A 1 206 ? -33.508 -7.098 15.516 1.00 75.31 206 SER A O 1
ATOM 1680 N N . HIS A 1 207 ? -32.698 -8.382 13.860 1.00 75.12 207 HIS A N 1
ATOM 1681 C CA . HIS A 1 207 ? -33.991 -8.619 13.204 1.00 75.12 207 HIS A CA 1
ATOM 1682 C C . HIS A 1 207 ? -34.715 -9.885 13.681 1.00 75.12 207 HIS A C 1
ATOM 1684 O O . HIS A 1 207 ? -35.870 -10.101 13.315 1.00 75.12 207 HIS A O 1
ATOM 1690 N N . LEU A 1 208 ? -34.076 -10.727 14.500 1.00 73.56 208 LEU A N 1
ATOM 1691 C CA . LEU A 1 208 ? -34.748 -11.879 15.093 1.00 73.56 208 LEU A CA 1
ATOM 1692 C C . LEU A 1 208 ? -35.712 -11.408 16.198 1.00 73.56 208 LEU A C 1
ATOM 1694 O O . LEU A 1 208 ? -35.295 -10.677 17.098 1.00 73.56 208 LEU A O 1
ATOM 1698 N N . PRO A 1 209 ? -36.992 -11.828 16.181 1.00 60.16 209 PRO A N 1
ATOM 1699 C CA . PRO A 1 209 ? -37.939 -11.470 17.231 1.00 60.16 209 PRO A CA 1
ATOM 1700 C C . PRO A 1 209 ? -37.438 -11.985 18.589 1.00 60.16 209 PRO A C 1
ATOM 1702 O O . PRO A 1 209 ? -36.944 -13.108 18.678 1.00 60.16 209 PRO A O 1
ATOM 1705 N N . ASN A 1 210 ? -37.600 -11.190 19.656 1.00 55.84 210 ASN A N 1
ATOM 1706 C CA . ASN A 1 210 ? -37.070 -11.442 21.012 1.00 55.84 210 ASN A CA 1
ATOM 1707 C C . ASN A 1 210 ? -37.299 -12.875 21.553 1.00 55.84 210 ASN A C 1
ATOM 1709 O O . ASN A 1 210 ? -36.498 -13.377 22.339 1.00 55.84 210 ASN A O 1
ATOM 1713 N N . LYS A 1 211 ? -38.353 -13.577 21.105 1.00 48.16 211 LYS A N 1
ATOM 1714 C CA . LYS A 1 211 ? -38.624 -14.983 21.464 1.00 48.16 211 LYS A CA 1
ATOM 1715 C C . LYS A 1 211 ? -37.660 -16.007 20.839 1.00 48.16 211 LYS A C 1
ATOM 1717 O O . LYS A 1 211 ? -37.491 -17.083 21.401 1.00 48.16 211 LYS A O 1
ATOM 1722 N N . ALA A 1 212 ? -37.037 -15.709 19.700 1.00 50.69 212 ALA A N 1
ATOM 1723 C CA . ALA A 1 212 ? -36.095 -16.610 19.029 1.00 50.69 212 ALA A CA 1
ATOM 1724 C C . ALA A 1 212 ? -34.676 -16.516 19.617 1.00 50.69 212 ALA A C 1
ATOM 1726 O O . ALA A 1 212 ? -33.980 -17.524 19.704 1.00 50.69 212 ALA A O 1
ATOM 1727 N N . ILE A 1 213 ? -34.269 -15.331 20.085 1.00 51.38 213 ILE A N 1
ATOM 1728 C CA . ILE A 1 213 ? -32.946 -15.094 20.692 1.00 51.38 213 ILE A CA 1
ATOM 1729 C C . ILE A 1 213 ? -32.824 -15.841 22.031 1.00 51.38 213 ILE A C 1
ATOM 1731 O O . ILE A 1 213 ? -31.818 -16.500 22.274 1.00 51.38 213 ILE A O 1
ATOM 1735 N N . SER A 1 214 ? -33.898 -15.849 22.832 1.00 44.78 214 SER A N 1
ATOM 1736 C CA . SER A 1 214 ? -33.987 -16.642 24.068 1.00 44.78 214 SER A CA 1
ATOM 1737 C C . SER A 1 214 ? -33.810 -18.148 23.835 1.00 44.78 214 SER A C 1
ATOM 1739 O O . SER A 1 214 ? -33.238 -18.812 24.690 1.00 44.78 214 SER A O 1
ATOM 1741 N N . LYS A 1 215 ? -34.262 -18.701 22.700 1.00 44.72 215 LYS A N 1
ATOM 1742 C CA . LYS A 1 215 ? -34.078 -20.131 22.400 1.00 44.72 215 LYS A CA 1
ATOM 1743 C C . LYS A 1 215 ? -32.663 -20.455 21.919 1.00 44.72 215 LYS A C 1
ATOM 1745 O O . LYS A 1 215 ? -32.123 -21.472 22.333 1.00 44.72 215 LYS A O 1
ATOM 1750 N N . VAL A 1 216 ? -32.057 -19.595 21.094 1.00 52.28 216 VAL A N 1
ATOM 1751 C CA . VAL A 1 216 ? -30.714 -19.830 20.526 1.00 52.28 216 VAL A CA 1
ATOM 1752 C C . VAL A 1 216 ? -29.616 -19.743 21.591 1.00 52.28 216 VAL A C 1
ATOM 1754 O O . VAL A 1 216 ? -28.739 -20.608 21.625 1.00 52.28 216 VAL A O 1
ATOM 1757 N N . ASP A 1 217 ? -29.681 -18.753 22.489 1.00 48.00 217 ASP A N 1
ATOM 1758 C CA . ASP A 1 217 ? -28.698 -18.604 23.572 1.00 48.00 217 ASP A CA 1
ATOM 1759 C C . ASP A 1 217 ? -28.803 -19.749 24.608 1.00 48.00 217 ASP A C 1
ATOM 1761 O O . ASP A 1 217 ? -27.780 -20.174 25.146 1.00 48.00 217 ASP A O 1
ATOM 1765 N N . VAL A 1 218 ? -29.998 -20.323 24.823 1.00 52.16 218 VAL A N 1
ATOM 1766 C CA . VAL A 1 218 ? -30.190 -21.522 25.668 1.00 52.16 218 VAL A CA 1
ATOM 1767 C C . VAL A 1 218 ? -29.573 -22.763 25.017 1.00 52.16 218 VAL A C 1
ATOM 1769 O O . VAL A 1 218 ? -28.814 -23.468 25.674 1.00 52.16 218 VAL A O 1
ATOM 1772 N N . THR A 1 219 ? -29.782 -22.982 23.715 1.00 52.06 219 THR A N 1
ATOM 1773 C CA . THR A 1 219 ? -29.176 -24.128 23.009 1.00 52.06 219 THR A CA 1
ATOM 1774 C C . THR A 1 219 ? -27.648 -24.062 22.912 1.00 52.06 219 THR A C 1
ATOM 1776 O O . THR A 1 219 ? -26.994 -25.098 22.980 1.00 52.06 219 THR A O 1
ATOM 1779 N N . LEU A 1 220 ? -27.051 -22.870 22.777 1.00 49.88 220 LEU A N 1
ATOM 1780 C CA . LEU A 1 220 ? -25.587 -22.702 22.760 1.00 49.88 220 LEU A CA 1
ATOM 1781 C C . LEU A 1 220 ? -24.965 -22.878 24.153 1.00 49.88 220 LEU A C 1
ATOM 1783 O O . LEU A 1 220 ? -23.880 -23.449 24.272 1.00 49.88 220 LEU A O 1
ATOM 1787 N N . ALA A 1 221 ? -25.654 -22.427 25.206 1.00 51.28 221 ALA A N 1
ATOM 1788 C CA . ALA A 1 221 ? -25.235 -22.673 26.582 1.00 51.28 221 ALA A CA 1
ATOM 1789 C C . ALA A 1 221 ? -25.330 -24.168 26.938 1.00 51.28 221 ALA A C 1
ATOM 1791 O O . ALA A 1 221 ? -24.368 -24.710 27.486 1.00 51.28 221 ALA A O 1
ATOM 1792 N N . GLU A 1 222 ? -26.414 -24.851 26.547 1.00 51.09 222 GLU A N 1
ATOM 1793 C CA . GLU A 1 222 ? -26.567 -26.302 26.715 1.00 51.09 222 GLU A CA 1
ATOM 1794 C C . GLU A 1 222 ? -25.465 -27.080 25.986 1.00 51.09 222 GLU A C 1
ATOM 1796 O O . GLU A 1 222 ? -24.824 -27.915 26.621 1.00 51.09 222 GLU A O 1
ATOM 1801 N N . PHE A 1 223 ? -25.147 -26.737 24.730 1.00 50.09 223 PHE A N 1
ATOM 1802 C CA . PHE A 1 223 ? -24.058 -27.373 23.969 1.00 50.09 223 PHE A CA 1
ATOM 1803 C C . PHE A 1 223 ? -22.670 -27.184 24.610 1.00 50.09 223 PHE A C 1
ATOM 1805 O O . PHE A 1 223 ? -21.831 -28.084 24.566 1.00 50.09 223 PHE A O 1
ATOM 1812 N N . SER A 1 224 ? -22.411 -26.026 25.230 1.00 49.97 224 SER A N 1
ATOM 1813 C CA . SER A 1 224 ? -21.153 -25.786 25.957 1.00 49.97 224 SER A CA 1
ATOM 1814 C C . SER A 1 224 ? -21.077 -26.549 27.286 1.00 49.97 224 SER A C 1
ATOM 1816 O O . SER A 1 224 ? -19.994 -26.950 27.709 1.00 49.97 224 SER A O 1
ATOM 1818 N N . SER A 1 225 ? -22.226 -26.789 27.928 1.00 51.22 225 SER A N 1
ATOM 1819 C CA . SER A 1 225 ? -22.318 -27.483 29.216 1.00 51.22 225 SER A CA 1
ATOM 1820 C C . SER A 1 225 ? -22.240 -29.008 29.095 1.00 51.22 225 SER A C 1
ATOM 1822 O O . SER A 1 225 ? -21.712 -29.660 29.994 1.00 51.22 225 SER A O 1
ATOM 1824 N N . THR A 1 226 ? -22.702 -29.578 27.978 1.00 51.81 226 THR A N 1
ATOM 1825 C CA . THR A 1 226 ? -22.541 -31.006 27.666 1.00 51.81 226 THR A CA 1
ATOM 1826 C C . THR A 1 226 ? -21.123 -31.319 27.200 1.00 51.81 226 THR A C 1
ATOM 1828 O O . THR A 1 226 ? -20.545 -32.297 27.657 1.00 51.81 226 THR A O 1
ATOM 1831 N N . SER A 1 227 ? -20.484 -30.439 26.419 1.00 48.44 227 SER A N 1
ATOM 1832 C CA . SER A 1 227 ? -19.088 -30.642 25.991 1.00 48.44 227 SER A CA 1
ATOM 1833 C C . SER A 1 227 ? -18.071 -30.629 27.149 1.00 48.44 227 SER A C 1
ATOM 1835 O O . SER A 1 227 ? -17.008 -31.238 27.044 1.00 48.44 227 SER A O 1
ATOM 1837 N N . ALA A 1 228 ? -18.390 -29.966 28.265 1.00 53.09 228 ALA A N 1
ATOM 1838 C CA . ALA A 1 228 ? -17.524 -29.908 29.443 1.00 53.09 228 ALA A CA 1
ATOM 1839 C C . ALA A 1 228 ? -17.679 -31.106 30.402 1.00 53.09 228 ALA A C 1
ATOM 1841 O O . ALA A 1 228 ? -16.815 -31.294 31.257 1.00 53.09 228 ALA A O 1
ATOM 1842 N N . LYS A 1 229 ? -18.748 -31.909 30.283 1.00 51.38 229 LYS A N 1
ATOM 1843 C CA . LYS A 1 229 ? -18.986 -33.067 31.164 1.00 51.38 229 LYS A CA 1
ATOM 1844 C C . LYS A 1 229 ? -18.364 -34.373 30.662 1.00 51.38 229 LYS A C 1
ATOM 1846 O O . LYS A 1 229 ? -18.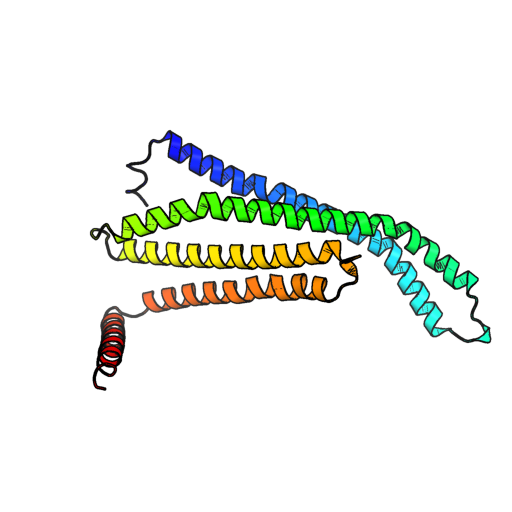038 -35.211 31.489 1.00 51.38 229 LYS A O 1
ATOM 1851 N N . ASP A 1 230 ? -18.076 -34.500 29.370 1.00 51.31 230 ASP A N 1
ATOM 1852 C CA . ASP A 1 230 ? -17.537 -35.742 28.785 1.00 51.31 230 ASP A CA 1
ATOM 1853 C C . ASP A 1 230 ? -15.995 -35.842 28.806 1.00 51.31 230 ASP A C 1
ATOM 1855 O O . ASP A 1 230 ? -15.400 -36.559 28.003 1.00 51.31 230 ASP A O 1
ATOM 1859 N N . LYS A 1 231 ? -15.301 -35.103 29.688 1.00 51.16 231 LYS A N 1
ATOM 1860 C CA . LYS A 1 231 ? -13.821 -35.060 29.710 1.00 51.16 231 LYS A CA 1
ATOM 1861 C C . LYS A 1 231 ? -13.140 -35.382 31.041 1.00 51.16 231 LYS A C 1
ATOM 1863 O O . LYS A 1 231 ? -11.927 -35.220 31.135 1.00 51.16 231 LYS A O 1
ATOM 1868 N N . PHE A 1 232 ? -13.877 -35.865 32.036 1.00 52.53 232 PHE A N 1
ATOM 1869 C CA . PHE A 1 232 ? -13.316 -36.323 33.310 1.00 52.53 232 PHE A CA 1
ATOM 1870 C C . PHE A 1 232 ? -13.973 -37.636 33.732 1.00 52.53 232 PHE A C 1
ATOM 1872 O O . PHE A 1 232 ? -14.780 -37.640 34.645 1.00 52.53 232 PHE A O 1
ATOM 1879 N N . ASP A 1 233 ? -13.639 -38.714 33.028 1.00 52.28 233 ASP A N 1
ATOM 1880 C CA . ASP A 1 233 ? -13.736 -40.097 33.510 1.00 52.28 233 ASP A CA 1
ATOM 1881 C C . ASP A 1 233 ? -12.781 -40.947 32.652 1.00 52.28 233 ASP A C 1
ATOM 1883 O O . ASP A 1 233 ? -13.172 -41.527 31.641 1.00 52.28 233 ASP A O 1
ATOM 1887 N N . CYS A 1 234 ? -11.494 -40.905 33.008 1.00 53.78 234 CYS A N 1
ATOM 1888 C CA . CYS A 1 234 ? -10.432 -41.856 32.657 1.00 53.78 234 CYS A CA 1
ATOM 1889 C C . CYS A 1 234 ? -9.284 -41.667 33.653 1.00 53.78 234 CYS A C 1
ATOM 1891 O O . CYS A 1 234 ? -8.824 -40.508 33.790 1.00 53.78 234 CYS A O 1
#

Foldseek 3Di:
DVPVVVPDDPVVVVVVVVVVVCLVPVLCVLLVVLVVLLVVLVVVLCVQVVVLVVVVVVVVVVDDPVPDDVVVNVVSCVSVVVSVVSLVVSLVSVLSSLVSLLVSLVCCVVPVLPVLVVVLVVVVVVPPDDPVRVVVNVLVVVVSVLVNVLSVQSNVLSVVLNVCSVVPSSVPPPVNVCSVPVVNVVSCVVSVVVNVVVVVVVVVVVPDPPVVNVVVVVVVVVVVVVVVPVPPDD